Protein AF-A0A0D2BBD1-F1 (afdb_monomer)

Mean predicted aligned error: 11.75 Å

Foldseek 3Di:
DDDDDDDDDDDDPDPDDDDPDPPDDDDPDPDPDPDPPPPPVQVWQFEEEDEDDDPVVLVVVCVVCVVVPPSDDDDDPPQLVNLLPGQEYEYDYEQVCLLVSQLDPNNFVSQFQHEYEYQHAPHAQQSSQCSNPNNCPPPPADPRGHHYWYKHWEPQLVVLAIEMETAADVVGDDPSVVVVVQVVSNSRHYYDYDHSVCRNVVCCCRHCVVVVLVVVLVVQLVVVVVVPDDNVVSSVVSD

Structure (mmCIF, N/CA/C/O backbone):
data_AF-A0A0D2BBD1-F1
#
_entry.id   AF-A0A0D2BBD1-F1
#
loop_
_atom_site.group_PDB
_atom_site.id
_atom_site.type_symbol
_atom_site.label_atom_id
_atom_site.label_alt_id
_atom_site.label_comp_id
_atom_site.label_asym_id
_atom_site.label_entity_id
_atom_site.label_seq_id
_atom_site.pdbx_PDB_ins_code
_atom_site.Cartn_x
_atom_site.Cartn_y
_atom_site.Cartn_z
_atom_site.occupancy
_atom_site.B_iso_or_equiv
_atom_site.auth_seq_id
_atom_site.auth_comp_id
_atom_site.auth_asym_id
_atom_site.auth_atom_id
_atom_site.pdbx_PDB_model_num
ATOM 1 N N . MET A 1 1 ? 60.812 -14.831 -43.464 1.00 34.53 1 MET A N 1
ATOM 2 C CA . MET A 1 1 ? 61.651 -15.496 -42.437 1.00 34.53 1 MET A CA 1
ATOM 3 C C . MET A 1 1 ? 61.423 -14.746 -41.124 1.00 34.53 1 MET A C 1
ATOM 5 O O . MET A 1 1 ? 61.719 -13.564 -41.103 1.00 34.53 1 MET A O 1
ATOM 9 N N . ARG A 1 2 ? 60.524 -15.215 -40.239 1.00 29.55 2 ARG A N 1
ATOM 10 C CA . ARG A 1 2 ? 60.770 -15.972 -38.976 1.00 29.55 2 ARG A CA 1
ATOM 11 C C . ARG A 1 2 ? 61.922 -15.384 -38.127 1.00 29.55 2 ARG A C 1
ATOM 13 O O . ARG A 1 2 ? 63.050 -15.474 -38.587 1.00 29.55 2 ARG A O 1
ATOM 20 N N . GLU A 1 3 ? 61.693 -14.616 -37.050 1.00 32.22 3 GLU A N 1
ATOM 21 C CA . GLU A 1 3 ? 61.212 -14.901 -35.658 1.00 32.22 3 GLU A CA 1
ATOM 22 C C . GLU A 1 3 ? 62.396 -14.945 -34.631 1.00 32.22 3 GLU A C 1
ATOM 24 O O . GLU A 1 3 ? 63.540 -14.997 -35.075 1.00 32.22 3 GLU A O 1
ATOM 29 N N . PRO A 1 4 ? 62.208 -14.900 -33.286 1.00 46.81 4 PRO A N 1
ATOM 30 C CA . PRO A 1 4 ? 62.027 -13.709 -32.425 1.00 46.81 4 PRO A CA 1
ATOM 31 C C . PRO A 1 4 ? 63.029 -13.636 -31.232 1.00 46.81 4 PRO A C 1
ATOM 33 O O . PRO A 1 4 ? 63.770 -14.585 -30.989 1.00 46.81 4 PRO A O 1
ATOM 36 N N . ARG A 1 5 ? 63.017 -12.570 -30.398 1.00 32.66 5 ARG A N 1
ATOM 37 C CA . ARG A 1 5 ? 63.548 -12.629 -29.007 1.00 32.66 5 ARG A CA 1
ATOM 38 C C . ARG A 1 5 ? 62.750 -11.801 -27.983 1.00 32.66 5 ARG A C 1
ATOM 40 O O . ARG A 1 5 ? 62.759 -10.579 -28.005 1.00 32.66 5 ARG A O 1
ATOM 47 N N . HIS A 1 6 ? 62.126 -12.559 -27.080 1.00 33.69 6 HIS A N 1
ATOM 48 C CA . HIS A 1 6 ? 61.888 -12.378 -25.640 1.00 33.69 6 HIS A CA 1
ATOM 49 C C . HIS A 1 6 ? 61.378 -11.056 -25.032 1.00 33.69 6 HIS A C 1
ATOM 51 O O . HIS A 1 6 ? 62.111 -10.093 -24.831 1.00 33.69 6 HIS A O 1
ATOM 57 N N . CYS A 1 7 ? 60.138 -11.143 -24.532 1.00 29.03 7 CYS A N 1
ATOM 58 C CA . CYS A 1 7 ? 59.603 -10.376 -23.408 1.00 29.03 7 CYS A CA 1
ATOM 59 C C . CYS A 1 7 ? 60.313 -10.713 -22.085 1.00 29.03 7 CYS A C 1
ATOM 61 O O . CYS A 1 7 ? 60.488 -11.886 -21.757 1.00 29.03 7 CYS A O 1
ATOM 63 N N . ASN A 1 8 ? 60.580 -9.693 -21.268 1.00 31.27 8 ASN A N 1
ATOM 64 C CA . ASN A 1 8 ? 60.723 -9.826 -19.818 1.00 31.27 8 ASN A CA 1
ATOM 65 C C . ASN A 1 8 ? 59.998 -8.634 -19.152 1.00 31.27 8 ASN A C 1
ATOM 67 O O . ASN A 1 8 ? 60.313 -7.492 -19.493 1.00 31.27 8 ASN A O 1
ATOM 71 N N . PRO A 1 9 ? 58.997 -8.844 -18.275 1.00 37.28 9 PRO A N 1
ATOM 72 C CA . PRO A 1 9 ? 58.213 -7.756 -17.703 1.00 37.28 9 PRO A CA 1
ATOM 73 C C . PRO A 1 9 ? 58.924 -7.139 -16.491 1.00 37.28 9 PRO A C 1
ATOM 75 O O . PRO A 1 9 ? 59.278 -7.825 -15.531 1.00 37.28 9 PRO A O 1
ATOM 78 N N . LEU A 1 10 ? 59.101 -5.817 -16.517 1.00 36.19 10 LEU A N 1
ATOM 79 C CA . LEU A 1 10 ? 59.569 -5.043 -15.372 1.00 36.19 10 LEU A CA 1
ATOM 80 C C . LEU A 1 10 ? 58.536 -5.109 -14.237 1.00 36.19 10 LEU A C 1
ATOM 82 O O . LEU A 1 10 ? 57.395 -4.668 -14.371 1.00 36.19 10 LEU A O 1
ATOM 86 N N . ARG A 1 11 ? 58.972 -5.663 -13.101 1.00 33.91 11 ARG A N 1
ATOM 87 C CA . ARG A 1 11 ? 58.302 -5.590 -11.800 1.00 33.91 11 ARG A CA 1
ATOM 88 C C . ARG A 1 11 ? 58.197 -4.127 -11.369 1.00 33.91 11 ARG A C 1
ATOM 90 O O . ARG A 1 11 ? 59.222 -3.479 -11.190 1.00 33.91 11 ARG A O 1
ATOM 97 N N . ASN A 1 12 ? 56.981 -3.645 -11.128 1.00 32.97 12 ASN A N 1
ATOM 98 C CA . ASN A 1 12 ? 56.748 -2.380 -10.435 1.00 32.97 12 ASN A CA 1
ATOM 99 C C . ASN A 1 12 ? 56.220 -2.683 -9.014 1.00 32.97 12 ASN A C 1
ATOM 101 O O . ASN A 1 12 ? 55.106 -3.200 -8.886 1.00 32.97 12 ASN A O 1
ATOM 105 N N . PRO A 1 13 ? 56.997 -2.451 -7.940 1.00 33.91 13 PRO A N 1
ATOM 106 C CA . PRO A 1 13 ? 56.637 -2.863 -6.588 1.00 33.91 13 PRO A CA 1
ATOM 107 C C . PRO A 1 13 ? 55.900 -1.740 -5.843 1.00 33.91 13 PRO A C 1
ATOM 109 O O . PRO A 1 13 ? 56.438 -1.189 -4.895 1.00 33.91 13 PRO A O 1
ATOM 112 N N . LEU A 1 14 ? 54.677 -1.381 -6.256 1.00 32.47 14 LEU A N 1
ATOM 113 C CA . LEU A 1 14 ? 53.828 -0.427 -5.508 1.00 32.47 14 LEU A CA 1
ATOM 114 C C . LEU A 1 14 ? 52.317 -0.736 -5.548 1.00 32.47 14 LEU A C 1
ATOM 116 O O . LEU A 1 14 ? 51.493 0.130 -5.265 1.00 32.47 14 LEU A O 1
ATOM 120 N N . LEU A 1 15 ? 51.923 -1.981 -5.819 1.00 34.81 15 LEU A N 1
ATOM 121 C CA . LEU A 1 15 ? 50.546 -2.438 -5.598 1.00 34.81 15 LEU A CA 1
ATOM 122 C C . LEU A 1 15 ? 50.483 -3.244 -4.298 1.00 34.81 15 LEU A C 1
ATOM 124 O O . LEU A 1 15 ? 50.396 -4.469 -4.301 1.00 34.81 15 LEU A O 1
ATOM 128 N N . SER A 1 16 ? 50.575 -2.541 -3.167 1.00 35.94 16 SER A N 1
ATOM 129 C CA . SER A 1 16 ? 50.201 -3.121 -1.881 1.00 35.94 16 SER A CA 1
ATOM 130 C C . SER A 1 16 ? 48.675 -3.201 -1.797 1.00 35.94 16 SER A C 1
ATOM 132 O O . SER A 1 16 ? 47.953 -2.245 -2.080 1.00 35.94 16 SER A O 1
ATOM 134 N N . ASN A 1 17 ? 48.201 -4.393 -1.442 1.00 38.28 17 ASN A N 1
ATOM 135 C CA . ASN A 1 17 ? 46.812 -4.755 -1.184 1.00 38.28 17 ASN A CA 1
ATOM 136 C C . ASN A 1 17 ? 46.011 -3.644 -0.478 1.00 38.28 17 ASN A C 1
ATOM 138 O O . ASN A 1 17 ? 46.025 -3.534 0.747 1.00 38.28 17 ASN A O 1
ATOM 142 N N . ARG A 1 18 ? 45.207 -2.894 -1.235 1.00 33.44 18 ARG A N 1
ATOM 143 C CA . ARG A 1 18 ? 43.990 -2.266 -0.715 1.00 33.44 18 ARG A CA 1
ATOM 144 C C . ARG A 1 18 ? 42.808 -2.922 -1.404 1.00 33.44 18 ARG A C 1
ATOM 146 O O . ARG A 1 18 ? 42.452 -2.591 -2.528 1.00 33.44 18 ARG A O 1
ATOM 153 N N . SER A 1 19 ? 42.241 -3.902 -0.708 1.00 33.75 19 SER A N 1
ATOM 154 C CA . SER A 1 19 ? 40.959 -4.514 -1.037 1.00 33.75 19 SER A CA 1
ATOM 155 C C . SER A 1 19 ? 39.908 -3.402 -1.117 1.00 33.75 19 SER A C 1
ATOM 157 O O . SER A 1 19 ? 39.523 -2.827 -0.097 1.00 33.75 19 SER A O 1
ATOM 159 N N . ILE A 1 20 ? 39.500 -3.039 -2.334 1.00 36.41 20 ILE A N 1
ATOM 160 C CA . ILE A 1 20 ? 38.366 -2.146 -2.567 1.00 36.41 20 ILE A CA 1
ATOM 161 C C . ILE A 1 20 ? 37.128 -2.933 -2.132 1.00 36.41 20 ILE A C 1
ATOM 163 O O . ILE A 1 20 ? 36.629 -3.786 -2.863 1.00 36.41 20 ILE A O 1
ATOM 167 N N . LYS A 1 21 ? 36.665 -2.702 -0.899 1.00 31.56 21 LYS A N 1
ATOM 168 C CA . LYS A 1 21 ? 35.361 -3.201 -0.454 1.00 31.56 21 LYS A CA 1
ATOM 169 C C . LYS A 1 21 ? 34.284 -2.552 -1.336 1.00 31.56 21 LYS A C 1
ATOM 171 O O . LYS A 1 21 ? 34.319 -1.330 -1.492 1.00 31.56 21 LYS A O 1
ATOM 176 N N . PRO A 1 22 ? 33.331 -3.315 -1.897 1.00 33.31 22 PRO A N 1
ATOM 177 C CA . PRO A 1 22 ? 32.209 -2.718 -2.609 1.00 33.31 22 PRO A CA 1
ATOM 178 C C . PRO A 1 22 ? 31.413 -1.815 -1.644 1.00 33.31 22 PRO A C 1
ATOM 180 O O . PRO A 1 22 ? 31.250 -2.180 -0.478 1.00 33.31 22 PRO A O 1
ATOM 183 N N . PRO A 1 23 ? 30.900 -0.655 -2.096 1.00 34.97 23 PRO A N 1
ATOM 184 C CA . PRO A 1 23 ? 30.188 0.303 -1.241 1.00 34.97 23 PRO A CA 1
ATOM 185 C C . PRO A 1 23 ? 28.802 -0.185 -0.784 1.00 34.97 23 PRO A C 1
ATOM 187 O O . PRO A 1 23 ? 28.121 0.510 -0.035 1.00 34.97 23 PRO A O 1
ATOM 190 N N . PHE A 1 24 ? 28.387 -1.385 -1.197 1.00 30.27 24 PHE A N 1
ATOM 191 C CA . PHE A 1 24 ? 27.114 -1.990 -0.830 1.00 30.27 24 PHE A CA 1
ATOM 192 C C . PHE A 1 24 ? 27.345 -3.354 -0.169 1.00 30.27 24 PHE A C 1
ATOM 194 O O . PHE A 1 24 ? 28.095 -4.169 -0.717 1.00 30.27 24 PHE A O 1
ATOM 201 N N . PRO A 1 25 ? 26.706 -3.648 0.982 1.00 35.34 25 PRO A N 1
ATOM 202 C CA . PRO A 1 25 ? 26.662 -5.011 1.488 1.00 35.34 25 PRO A CA 1
ATOM 203 C C . PRO A 1 25 ? 26.013 -5.904 0.426 1.00 35.34 25 PRO A C 1
ATOM 205 O O . PRO A 1 25 ? 25.004 -5.540 -0.180 1.00 35.34 25 PRO A O 1
ATOM 208 N N . SER A 1 26 ? 26.617 -7.064 0.176 1.00 31.92 26 SER A N 1
ATOM 209 C CA . SER A 1 26 ? 26.125 -8.043 -0.788 1.00 31.92 26 SER A CA 1
ATOM 210 C C . SER A 1 26 ? 24.652 -8.366 -0.521 1.00 31.92 26 SER A C 1
ATOM 212 O O . SER A 1 26 ? 24.280 -8.797 0.571 1.00 31.92 26 SER A O 1
ATOM 214 N N . ILE A 1 27 ? 23.805 -8.157 -1.534 1.00 36.03 27 ILE A N 1
ATOM 215 C CA . ILE A 1 27 ? 22.407 -8.595 -1.521 1.00 36.03 27 ILE A CA 1
ATOM 216 C C . ILE A 1 27 ? 22.440 -10.117 -1.335 1.00 36.03 27 ILE A C 1
ATOM 218 O O . ILE A 1 27 ? 23.011 -10.809 -2.184 1.00 36.03 27 ILE A O 1
ATOM 222 N N . PRO A 1 28 ? 21.880 -10.674 -0.245 1.00 30.62 28 PRO A N 1
ATOM 223 C CA . PRO A 1 28 ? 21.825 -12.116 -0.098 1.00 30.62 28 PRO A CA 1
ATOM 224 C C . PRO A 1 28 ? 20.990 -12.662 -1.253 1.00 30.62 28 PRO A C 1
ATOM 226 O O . PRO A 1 28 ? 19.797 -12.365 -1.338 1.00 30.62 28 PRO A O 1
ATOM 229 N N . ARG A 1 29 ? 21.612 -13.434 -2.156 1.00 30.84 29 ARG A N 1
ATOM 230 C CA . ARG A 1 29 ? 20.871 -14.247 -3.126 1.00 30.84 29 ARG A CA 1
ATOM 231 C C . ARG A 1 29 ? 19.848 -15.058 -2.337 1.00 30.84 29 ARG A C 1
ATOM 233 O O . ARG A 1 29 ? 20.208 -15.631 -1.305 1.00 30.84 29 ARG A O 1
ATOM 240 N N . LEU A 1 30 ? 18.605 -15.095 -2.817 1.00 34.38 30 LEU A N 1
ATOM 241 C CA . LEU A 1 30 ? 17.552 -15.984 -2.329 1.00 34.38 30 LEU A CA 1
ATOM 242 C C . LEU A 1 30 ? 18.030 -17.433 -2.484 1.00 34.38 30 LEU A C 1
ATOM 244 O O . LEU A 1 30 ? 17.762 -18.112 -3.468 1.00 34.38 30 LEU A O 1
ATOM 248 N N . ARG A 1 31 ? 18.808 -17.906 -1.513 1.00 27.00 31 ARG A N 1
ATOM 249 C CA . ARG A 1 31 ? 19.046 -19.324 -1.319 1.00 27.00 31 ARG A CA 1
ATOM 250 C C . ARG A 1 31 ? 17.759 -19.822 -0.692 1.00 27.00 31 ARG A C 1
ATOM 252 O O . ARG A 1 31 ? 17.440 -19.383 0.413 1.00 27.00 31 ARG A O 1
ATOM 259 N N . ASN A 1 32 ? 17.031 -20.677 -1.411 1.00 31.30 32 ASN A N 1
ATOM 260 C CA . ASN A 1 32 ? 15.973 -21.513 -0.852 1.00 31.30 32 ASN A CA 1
ATOM 261 C C . ASN A 1 32 ? 16.535 -22.180 0.407 1.00 31.30 32 ASN A C 1
ATOM 263 O O . ASN A 1 32 ? 17.244 -23.179 0.342 1.00 31.30 32 ASN A O 1
ATOM 267 N N . ARG A 1 33 ? 16.312 -21.551 1.558 1.00 32.03 33 ARG A N 1
ATOM 268 C CA . ARG A 1 33 ? 16.365 -22.219 2.839 1.00 32.03 33 ARG A CA 1
ATOM 269 C C . ARG A 1 33 ? 14.945 -22.674 3.048 1.00 32.03 33 ARG A C 1
ATOM 271 O O . ARG A 1 33 ? 14.057 -21.831 3.188 1.00 32.03 33 ARG A O 1
ATOM 278 N N . ASP A 1 34 ? 14.778 -23.988 3.055 1.00 32.97 34 ASP A N 1
ATOM 279 C CA . ASP A 1 34 ? 13.656 -24.679 3.666 1.00 32.97 34 ASP A CA 1
ATOM 280 C C . ASP A 1 34 ? 13.513 -24.160 5.099 1.00 32.97 34 ASP A C 1
ATOM 282 O O . ASP A 1 34 ? 14.083 -24.670 6.060 1.00 32.97 34 ASP A O 1
ATOM 286 N N . THR A 1 35 ? 12.825 -23.034 5.240 1.00 34.41 35 THR A N 1
ATOM 287 C CA . THR A 1 35 ? 12.393 -22.542 6.529 1.00 34.41 35 THR A CA 1
ATOM 288 C C . THR A 1 35 ? 11.076 -23.242 6.751 1.00 34.41 35 THR A C 1
ATOM 290 O O . THR A 1 35 ? 10.084 -22.959 6.084 1.00 34.41 35 THR A O 1
ATOM 293 N N . HIS A 1 36 ? 11.088 -24.213 7.663 1.00 30.83 36 HIS A N 1
ATOM 294 C CA . HIS A 1 36 ? 9.883 -24.670 8.330 1.00 30.83 36 HIS A CA 1
ATOM 295 C C . HIS A 1 36 ? 9.089 -23.425 8.730 1.00 30.83 36 HIS A C 1
ATOM 297 O O . HIS A 1 36 ? 9.431 -22.735 9.693 1.00 30.83 36 HIS A O 1
ATOM 303 N N . HIS A 1 37 ? 8.068 -23.094 7.940 1.00 36.94 37 HIS A N 1
ATOM 304 C CA . HIS A 1 37 ? 7.102 -22.073 8.277 1.00 36.94 37 HIS A CA 1
ATOM 305 C C . HIS A 1 37 ? 6.424 -22.564 9.553 1.00 36.94 37 HIS A C 1
ATOM 307 O O . HIS A 1 37 ? 5.498 -23.371 9.497 1.00 36.94 37 HIS A O 1
ATOM 313 N N . ARG A 1 38 ? 6.902 -22.112 10.721 1.00 32.84 38 ARG A N 1
ATOM 314 C CA . ARG A 1 38 ? 6.071 -22.120 11.922 1.00 32.84 38 ARG A CA 1
ATOM 315 C C . ARG A 1 38 ? 4.779 -21.443 11.493 1.00 32.84 38 ARG A C 1
ATOM 317 O O . ARG A 1 38 ? 4.806 -20.276 11.104 1.00 32.84 38 ARG A O 1
ATOM 324 N N . CYS A 1 39 ? 3.682 -22.196 11.494 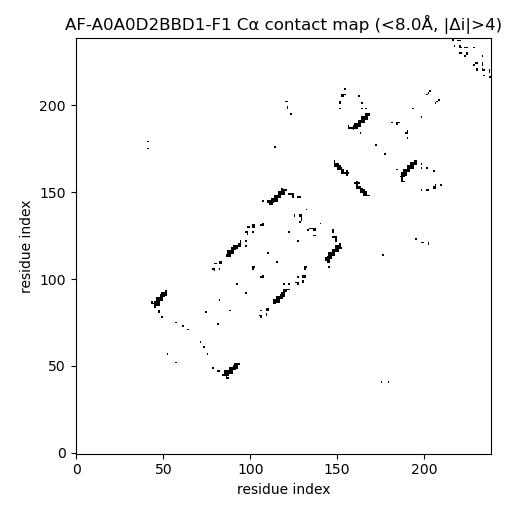1.00 35.22 39 CYS A N 1
ATOM 325 C CA . CYS A 1 39 ? 2.347 -21.631 11.418 1.00 35.22 39 CYS A CA 1
ATOM 326 C C . CYS A 1 39 ? 2.187 -20.748 12.653 1.00 35.22 39 CYS A C 1
ATOM 328 O O . CYS A 1 39 ? 1.774 -21.206 13.714 1.00 35.22 39 CYS A O 1
ATOM 330 N N . LEU A 1 40 ? 2.611 -19.491 12.538 1.00 43.66 40 LEU A N 1
ATOM 331 C CA . LEU A 1 40 ? 2.219 -18.441 13.453 1.00 43.66 40 LEU A CA 1
ATOM 332 C C . LEU A 1 40 ? 0.710 -18.313 13.267 1.00 43.66 40 LEU A C 1
ATOM 334 O O . LEU A 1 40 ? 0.235 -17.851 12.231 1.00 43.66 40 LEU A O 1
ATOM 338 N N . SER A 1 41 ? -0.036 -18.845 14.231 1.00 45.62 41 SER A N 1
ATOM 339 C CA . SER A 1 41 ? -1.479 -18.667 14.319 1.00 45.62 41 SER A CA 1
ATOM 340 C C . SER A 1 41 ? -1.731 -17.205 14.669 1.00 45.62 41 SER A C 1
ATOM 342 O O . SER A 1 41 ? -1.788 -16.846 15.842 1.00 45.62 41 SER A O 1
ATOM 344 N N . TYR A 1 42 ? -1.803 -16.344 13.656 1.00 53.78 42 TYR A N 1
ATOM 345 C CA . TYR A 1 42 ? -2.204 -14.958 13.851 1.00 53.78 42 TYR A CA 1
ATOM 346 C C . TYR A 1 42 ? -3.700 -14.915 14.202 1.00 53.78 42 TYR A C 1
ATOM 348 O O . TYR A 1 42 ? -4.486 -15.617 13.566 1.00 53.78 42 TYR A O 1
ATOM 356 N N . PRO A 1 43 ? -4.112 -14.112 15.198 1.00 53.25 43 PRO A N 1
ATOM 357 C CA . PRO A 1 43 ? -5.504 -14.068 15.650 1.00 53.25 43 PRO A CA 1
ATOM 358 C C . PRO A 1 43 ? -6.459 -13.465 14.608 1.00 53.25 43 PRO A C 1
ATOM 360 O O . PRO A 1 43 ? -7.663 -13.698 14.672 1.00 53.25 43 PRO A O 1
ATOM 363 N N . HIS A 1 44 ? -5.942 -12.709 13.633 1.00 60.31 44 HIS A N 1
ATOM 364 C CA . HIS A 1 44 ? -6.749 -12.143 12.556 1.00 60.31 44 HIS A CA 1
ATOM 365 C C . HIS A 1 44 ? -7.033 -13.192 11.490 1.00 60.31 44 HIS A C 1
ATOM 367 O O . HIS A 1 44 ? -6.123 -13.759 10.886 1.00 60.31 44 HIS A O 1
ATOM 373 N N . THR A 1 45 ? -8.316 -13.422 11.239 1.00 63.00 45 THR A N 1
ATOM 374 C CA . THR A 1 45 ? -8.771 -14.454 10.301 1.00 63.00 45 THR A CA 1
ATOM 375 C C . THR A 1 45 ? -9.352 -13.849 9.030 1.00 63.00 45 THR A C 1
ATOM 377 O O . THR A 1 45 ? -9.461 -14.545 8.018 1.00 63.00 45 THR A O 1
ATOM 380 N N . LYS A 1 46 ? -9.694 -12.550 9.046 1.00 74.00 46 LYS A N 1
ATOM 381 C CA . LYS A 1 46 ? -10.348 -11.871 7.925 1.00 74.00 46 LYS A CA 1
ATOM 382 C C . LYS A 1 46 ? -9.614 -10.598 7.518 1.00 74.00 46 LYS A C 1
ATOM 384 O O . LYS A 1 46 ? -9.539 -9.623 8.266 1.00 74.00 46 LYS A O 1
ATOM 389 N N . TYR A 1 47 ? -9.140 -10.602 6.275 1.00 77.31 47 TYR A N 1
ATOM 390 C CA . TYR A 1 47 ? -8.483 -9.471 5.626 1.00 77.31 47 TYR A CA 1
ATOM 391 C C . TYR A 1 47 ? -9.391 -8.897 4.540 1.00 77.31 47 TYR A C 1
ATOM 393 O O . TYR A 1 47 ? -9.925 -9.644 3.717 1.00 77.31 47 TYR A O 1
ATOM 401 N N . LEU A 1 48 ? -9.529 -7.573 4.499 1.00 80.31 48 LEU A N 1
ATOM 402 C CA . LEU A 1 48 ? -10.250 -6.873 3.439 1.00 80.31 48 LEU A CA 1
ATOM 403 C C . LEU A 1 48 ? -9.295 -6.020 2.617 1.00 80.31 48 LEU A C 1
ATOM 405 O O . LEU A 1 48 ? -8.562 -5.201 3.160 1.00 80.31 48 LEU A O 1
ATOM 409 N N . TYR A 1 49 ? -9.371 -6.146 1.294 1.00 75.81 49 TYR A N 1
ATOM 410 C CA . TYR A 1 49 ? -8.730 -5.213 0.375 1.00 75.81 49 TYR A CA 1
ATOM 411 C C . TYR A 1 49 ? -9.782 -4.297 -0.248 1.00 75.81 49 TYR A C 1
ATOM 413 O O . TYR A 1 49 ? -10.658 -4.745 -0.990 1.00 75.81 49 TYR A O 1
ATOM 421 N N . ARG A 1 50 ? -9.708 -3.001 0.063 1.00 76.31 50 ARG A N 1
ATOM 422 C CA . ARG A 1 50 ? -10.632 -1.992 -0.450 1.00 76.31 50 ARG A CA 1
ATOM 423 C C . ARG A 1 50 ? -10.053 -1.319 -1.683 1.00 76.31 50 ARG A C 1
ATOM 425 O O . ARG A 1 50 ? -9.032 -0.638 -1.608 1.00 76.31 50 ARG A O 1
ATOM 432 N N . LEU A 1 51 ? -10.796 -1.408 -2.780 1.00 74.69 51 LEU A N 1
ATOM 433 C CA . LEU A 1 51 ? -10.509 -0.738 -4.042 1.00 74.69 51 LEU A CA 1
ATOM 434 C C . LEU A 1 51 ? -11.704 0.125 -4.462 1.00 74.69 51 LEU A C 1
ATOM 436 O O . LEU A 1 51 ? -12.851 -0.228 -4.198 1.00 74.69 51 LEU A O 1
ATOM 440 N N . ARG A 1 52 ? -11.454 1.211 -5.203 1.00 69.50 52 ARG A N 1
ATOM 441 C CA . ARG A 1 52 ? -12.494 1.900 -5.994 1.00 69.50 52 ARG A CA 1
ATOM 442 C C . ARG A 1 52 ? -12.198 1.722 -7.493 1.00 69.50 52 ARG A C 1
ATOM 444 O O . ARG A 1 52 ? -11.615 2.618 -8.103 1.00 69.50 52 ARG A O 1
ATOM 451 N N . PRO A 1 53 ? -12.524 0.557 -8.077 1.00 64.62 53 PRO A N 1
ATOM 452 C CA . PRO A 1 53 ? -12.255 0.273 -9.481 1.00 64.62 53 PRO A CA 1
ATOM 453 C C . PRO A 1 53 ? -13.308 0.941 -10.396 1.00 64.62 53 PRO A C 1
ATOM 455 O O . PRO A 1 53 ? -14.470 1.043 -9.999 1.00 64.62 53 PRO A O 1
ATOM 458 N N . PRO A 1 54 ? -12.959 1.364 -11.630 1.00 66.81 54 PRO A N 1
ATOM 459 C CA . PRO A 1 54 ? -13.948 1.637 -12.678 1.00 66.81 54 PRO A CA 1
ATOM 460 C C . PRO A 1 54 ? -14.895 0.435 -12.879 1.00 66.81 54 PRO A C 1
ATOM 462 O O . PRO A 1 54 ? -14.487 -0.692 -12.579 1.00 66.81 54 PRO A O 1
ATOM 465 N N . PRO A 1 55 ? -16.115 0.609 -13.424 1.00 65.12 55 PRO A N 1
ATOM 466 C CA . PRO A 1 55 ? -17.115 -0.464 -13.533 1.00 65.12 55 PRO A CA 1
ATOM 467 C C . PRO A 1 55 ? -16.587 -1.763 -14.167 1.00 65.12 55 PRO A C 1
ATOM 469 O O . PRO A 1 55 ? -16.860 -2.860 -13.680 1.00 65.12 55 PRO A O 1
ATOM 472 N N . GLU A 1 56 ? -15.745 -1.656 -15.195 1.00 71.25 56 GLU A N 1
ATOM 473 C CA . GLU A 1 56 ? -15.125 -2.810 -15.863 1.00 71.25 56 GLU A CA 1
ATOM 474 C C . GLU A 1 56 ? -14.078 -3.534 -15.011 1.00 71.25 56 GLU A C 1
ATOM 476 O O . GLU A 1 56 ? -13.855 -4.739 -15.128 1.00 71.25 56 GLU A O 1
ATOM 481 N N . SER A 1 57 ? -13.431 -2.800 -14.113 1.00 73.50 57 SER A N 1
ATOM 482 C CA . SER A 1 57 ? -12.321 -3.302 -13.310 1.00 73.50 57 SER A CA 1
ATOM 483 C C . SER A 1 57 ? -12.812 -4.230 -12.187 1.00 73.50 57 SER A C 1
ATOM 485 O O . SER A 1 57 ? -12.094 -5.148 -11.796 1.00 73.50 57 SER A O 1
ATOM 487 N N . ALA A 1 58 ? -14.069 -4.088 -11.745 1.00 79.06 58 ALA A N 1
ATOM 488 C CA . ALA A 1 58 ? -14.701 -5.023 -10.812 1.00 79.06 58 ALA A CA 1
ATOM 489 C C . ALA A 1 58 ? -14.861 -6.434 -11.408 1.00 79.06 58 ALA A C 1
ATOM 491 O O . ALA A 1 58 ? -14.670 -7.424 -10.700 1.00 79.06 58 ALA A O 1
ATOM 492 N N . LYS A 1 59 ? -15.160 -6.543 -12.713 1.00 83.31 59 LYS A N 1
ATOM 493 C CA . LYS A 1 59 ? -15.243 -7.839 -13.410 1.00 83.31 59 LYS A CA 1
ATOM 494 C C . LYS A 1 59 ? -13.879 -8.528 -13.452 1.00 83.31 59 LYS A C 1
ATOM 496 O O . LYS A 1 59 ? -13.789 -9.702 -13.109 1.00 83.31 59 LYS A O 1
ATOM 501 N N . ARG A 1 60 ? -12.815 -7.781 -13.780 1.00 85.56 60 ARG A N 1
ATOM 502 C CA . ARG A 1 60 ? -11.440 -8.311 -13.808 1.00 85.56 60 ARG A CA 1
ATOM 503 C C . ARG A 1 60 ? -10.992 -8.841 -12.450 1.00 85.56 60 ARG A C 1
ATOM 505 O O . ARG A 1 60 ? -10.410 -9.914 -12.393 1.00 85.56 60 ARG A O 1
ATOM 512 N N . ILE A 1 61 ? -11.301 -8.130 -11.363 1.00 85.81 61 ILE A N 1
ATOM 513 C CA . ILE A 1 61 ? -10.971 -8.593 -10.007 1.00 85.81 61 ILE A CA 1
ATOM 514 C C . ILE A 1 61 ? -11.724 -9.883 -9.684 1.00 85.81 61 ILE A C 1
ATOM 516 O O . ILE A 1 61 ? -11.107 -10.835 -9.224 1.00 85.81 61 ILE A O 1
ATOM 520 N N . LYS A 1 62 ? -13.037 -9.935 -9.955 1.00 86.00 62 LYS A N 1
ATOM 521 C CA . LYS A 1 62 ? -13.849 -11.140 -9.717 1.00 86.00 62 LYS A CA 1
ATOM 522 C C . LYS A 1 62 ? -13.301 -12.354 -10.469 1.00 86.00 62 LYS A C 1
ATOM 524 O O . LYS A 1 62 ? -13.263 -13.428 -9.884 1.00 86.00 62 LYS A O 1
ATOM 529 N N . LEU A 1 63 ? -12.861 -12.160 -11.713 1.00 87.69 63 LEU A N 1
ATOM 530 C CA . LEU A 1 63 ? -12.237 -13.200 -12.528 1.00 87.69 63 LEU A CA 1
ATOM 531 C C . LEU A 1 63 ? -10.876 -13.624 -11.957 1.00 87.69 63 LEU A C 1
ATOM 533 O O . LEU A 1 63 ? -10.644 -14.804 -11.738 1.00 87.69 63 LEU A O 1
ATOM 537 N N . ALA A 1 64 ? -10.003 -12.664 -11.640 1.00 87.06 64 ALA A N 1
ATOM 538 C CA . ALA A 1 64 ? -8.652 -12.932 -11.145 1.00 87.06 64 ALA A CA 1
ATOM 539 C C . ALA A 1 64 ? -8.621 -13.692 -9.808 1.00 87.06 64 ALA A C 1
ATOM 541 O O . ALA A 1 64 ? -7.640 -14.366 -9.508 1.00 87.06 64 ALA A O 1
ATOM 542 N N . VAL A 1 65 ? -9.676 -13.572 -8.995 1.00 88.44 65 VAL A N 1
ATOM 543 C CA . VAL A 1 65 ? -9.761 -14.228 -7.680 1.00 88.44 65 VAL A CA 1
ATOM 544 C C . VAL A 1 65 ? -10.729 -15.413 -7.643 1.00 88.44 65 VAL A C 1
ATOM 546 O O . VAL A 1 65 ? -10.993 -15.942 -6.563 1.00 88.44 65 VAL A O 1
ATOM 549 N N . GLN A 1 66 ? -11.279 -15.825 -8.790 1.00 89.19 66 GLN A N 1
ATOM 550 C CA . GLN A 1 66 ? -12.333 -16.843 -8.842 1.00 89.19 66 GLN A CA 1
ATOM 551 C C . GLN A 1 66 ? -11.884 -18.181 -8.230 1.00 89.19 66 GLN A C 1
ATOM 553 O O . GLN A 1 66 ? -12.624 -18.761 -7.436 1.00 89.19 66 GLN A O 1
ATOM 558 N N . ASP A 1 67 ? -10.642 -18.593 -8.501 1.00 89.94 67 ASP A N 1
ATOM 559 C CA . ASP A 1 67 ? -10.075 -19.877 -8.065 1.00 89.94 67 ASP A CA 1
ATOM 560 C C . ASP A 1 67 ? -9.753 -19.901 -6.562 1.00 89.94 67 ASP A C 1
ATOM 562 O O . ASP A 1 67 ? -9.497 -20.950 -5.977 1.00 89.94 67 ASP A O 1
ATOM 566 N N . TYR A 1 68 ? -9.796 -18.737 -5.907 1.00 86.00 68 TYR A N 1
ATOM 567 C CA . TYR A 1 68 ? -9.544 -18.592 -4.475 1.00 86.00 68 TYR A CA 1
ATOM 568 C C . TYR A 1 68 ? -10.835 -18.593 -3.646 1.00 86.00 68 TYR A C 1
ATOM 570 O O . TYR A 1 68 ? -10.793 -18.375 -2.433 1.00 86.00 68 TYR A O 1
ATOM 578 N N . ARG A 1 69 ? -12.001 -18.826 -4.257 1.00 81.50 69 ARG A N 1
ATOM 579 C CA . ARG A 1 69 ? -13.267 -18.968 -3.524 1.00 81.50 69 ARG A CA 1
ATOM 580 C C . ARG A 1 69 ? -13.344 -20.323 -2.801 1.00 81.50 69 ARG A C 1
ATOM 582 O O . ARG A 1 69 ? -12.857 -21.316 -3.329 1.00 81.50 69 ARG A O 1
ATOM 589 N N . PRO A 1 70 ? -13.942 -20.388 -1.593 1.00 81.56 70 PRO A N 1
ATOM 590 C CA . PRO A 1 70 ? -14.628 -19.309 -0.869 1.00 81.56 70 PRO A CA 1
ATOM 591 C C . PRO A 1 70 ? -13.703 -18.427 -0.008 1.00 81.56 70 PRO A C 1
ATOM 593 O O . PRO A 1 70 ? -14.185 -17.509 0.649 1.00 81.56 70 PRO A O 1
ATOM 596 N N . LYS A 1 71 ? -12.384 -18.673 -0.001 1.00 85.31 71 LYS A N 1
ATOM 597 C CA . LYS A 1 71 ? -11.422 -17.952 0.856 1.00 85.31 71 LYS A CA 1
ATOM 598 C C . LYS A 1 71 ? -11.345 -16.454 0.540 1.00 85.31 71 LYS A C 1
ATOM 600 O O . LYS A 1 71 ? -11.052 -15.664 1.430 1.00 85.31 71 LYS A O 1
ATOM 605 N N . VAL A 1 72 ? -11.626 -16.059 -0.705 1.00 86.31 72 VAL A N 1
ATOM 606 C CA . VAL A 1 72 ? -11.696 -14.656 -1.139 1.00 86.31 72 VAL A CA 1
ATOM 607 C C . VAL A 1 72 ? -13.126 -14.282 -1.521 1.00 86.31 72 VAL A C 1
ATOM 609 O O . VAL A 1 72 ? -13.715 -14.862 -2.434 1.00 86.31 72 VAL A O 1
ATOM 612 N N . THR A 1 73 ? -13.669 -13.260 -0.856 1.00 87.44 73 THR A N 1
ATOM 613 C CA . THR A 1 73 ? -14.984 -12.678 -1.161 1.00 87.44 73 THR A CA 1
ATOM 614 C C . THR A 1 73 ? -14.816 -11.283 -1.755 1.00 87.44 73 THR A C 1
ATOM 616 O O . THR A 1 73 ? -14.045 -10.474 -1.247 1.00 87.44 73 THR A O 1
ATOM 619 N N . VAL A 1 74 ? -15.553 -10.989 -2.829 1.00 86.81 74 VAL A N 1
ATOM 620 C CA . VAL A 1 74 ? -15.540 -9.673 -3.484 1.00 86.81 74 VAL A CA 1
ATOM 621 C C . VAL A 1 74 ? -16.871 -8.981 -3.233 1.00 86.81 74 VAL A C 1
ATOM 623 O O . VAL A 1 74 ? -17.897 -9.411 -3.758 1.00 86.81 74 VAL A O 1
ATOM 626 N N . LEU A 1 75 ? -16.831 -7.893 -2.469 1.00 87.44 75 LEU A N 1
ATOM 627 C CA . LEU A 1 75 ? -17.965 -7.004 -2.232 1.00 87.44 75 LEU A CA 1
ATOM 628 C C . LEU A 1 75 ? -17.857 -5.776 -3.140 1.00 87.44 75 LEU A C 1
ATOM 630 O O . LEU A 1 75 ? -16.758 -5.293 -3.416 1.00 87.44 75 LEU A O 1
ATOM 634 N N . GLN A 1 76 ? -18.989 -5.259 -3.613 1.00 87.12 76 GLN A N 1
ATOM 635 C CA . GLN A 1 76 ? -19.032 -4.089 -4.489 1.00 87.12 76 GLN A CA 1
ATOM 636 C C . GLN A 1 76 ? -20.038 -3.087 -3.939 1.00 87.12 76 GLN A C 1
ATOM 638 O O . GLN A 1 76 ? -21.183 -3.441 -3.702 1.00 87.12 76 GLN A O 1
ATOM 643 N N . ASN A 1 77 ? -19.608 -1.838 -3.737 1.00 86.56 77 ASN A N 1
ATOM 644 C CA . ASN A 1 77 ? -20.406 -0.773 -3.114 1.00 86.56 77 ASN A CA 1
ATOM 645 C C . ASN A 1 77 ? -20.872 -1.058 -1.668 1.00 86.56 77 ASN A C 1
ATOM 647 O O . ASN A 1 77 ? -21.587 -0.249 -1.093 1.00 86.56 77 ASN A O 1
ATOM 651 N N . GLU A 1 78 ? -20.398 -2.136 -1.041 1.00 89.94 78 GLU A N 1
ATOM 652 C CA . GLU A 1 78 ? -20.724 -2.537 0.336 1.00 89.94 78 GLU A CA 1
ATOM 653 C C . GLU A 1 78 ? -19.525 -2.322 1.282 1.00 89.94 78 GLU A C 1
ATOM 655 O O . GLU A 1 78 ? -19.153 -3.185 2.074 1.00 89.94 78 GLU A O 1
ATOM 660 N N . ASN A 1 79 ? -18.882 -1.158 1.173 1.00 90.62 79 ASN A N 1
ATOM 661 C CA . ASN A 1 79 ? -17.659 -0.815 1.906 1.00 90.62 79 ASN A CA 1
ATOM 662 C C . ASN A 1 79 ? -17.792 -0.979 3.430 1.00 90.62 79 ASN A C 1
ATOM 664 O O . ASN A 1 79 ? -16.913 -1.569 4.051 1.00 90.62 79 ASN A O 1
ATOM 668 N N . VAL A 1 80 ? -18.895 -0.494 4.008 1.00 92.69 80 VAL A N 1
ATOM 669 C CA . VAL A 1 80 ? -19.174 -0.565 5.455 1.00 92.69 80 VAL A CA 1
ATOM 670 C C . VAL A 1 80 ? -19.291 -2.017 5.917 1.00 92.69 80 VAL A C 1
ATOM 672 O O . VAL A 1 80 ? -18.676 -2.407 6.901 1.00 92.69 80 VAL A O 1
ATOM 675 N N . LYS A 1 81 ? -20.021 -2.849 5.166 1.00 92.62 81 LYS A N 1
ATOM 676 C CA . LYS A 1 81 ? -20.179 -4.280 5.458 1.00 92.62 81 LYS A CA 1
ATOM 677 C C . LYS A 1 81 ? -18.849 -5.026 5.381 1.00 92.62 81 LYS A C 1
ATOM 679 O O . LYS A 1 81 ? -18.571 -5.868 6.230 1.00 92.62 81 LYS A O 1
ATOM 684 N N . GLY A 1 82 ? -18.034 -4.714 4.372 1.00 91.25 82 GLY A N 1
ATOM 685 C CA . GLY A 1 82 ? -16.691 -5.271 4.239 1.00 91.25 82 GLY A CA 1
ATOM 686 C C . GLY A 1 82 ? -15.812 -4.913 5.430 1.00 91.25 82 GLY A C 1
ATOM 687 O O . GLY A 1 82 ? -15.206 -5.805 6.018 1.00 91.25 82 GLY A O 1
ATOM 688 N N . ASP A 1 83 ? -15.774 -3.631 5.803 1.00 93.31 83 ASP A N 1
ATOM 689 C CA . ASP A 1 83 ? -14.977 -3.159 6.939 1.00 93.31 83 ASP A CA 1
ATOM 690 C C . ASP A 1 83 ? -15.444 -3.811 8.233 1.00 93.31 83 ASP A C 1
ATOM 692 O O . ASP A 1 83 ? -14.620 -4.345 8.968 1.00 93.31 83 ASP A O 1
ATOM 696 N N . AL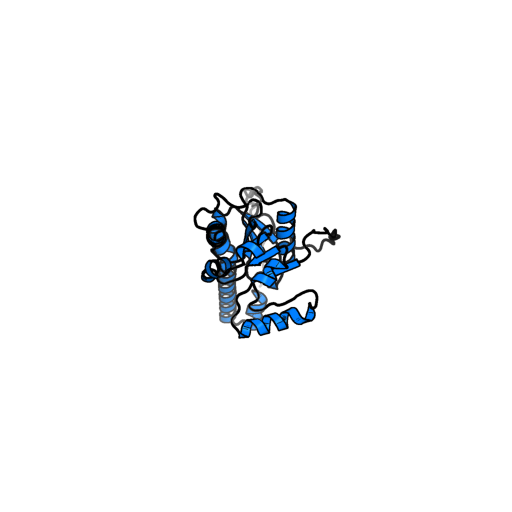A A 1 84 ? -16.757 -3.839 8.481 1.00 92.81 84 ALA A N 1
ATOM 697 C CA . ALA A 1 84 ? -17.356 -4.426 9.673 1.00 92.81 84 ALA A CA 1
ATOM 698 C C . ALA A 1 84 ? -16.961 -5.902 9.854 1.00 92.81 84 ALA A C 1
ATOM 700 O O . ALA A 1 84 ? -16.679 -6.320 10.975 1.00 92.81 84 ALA A O 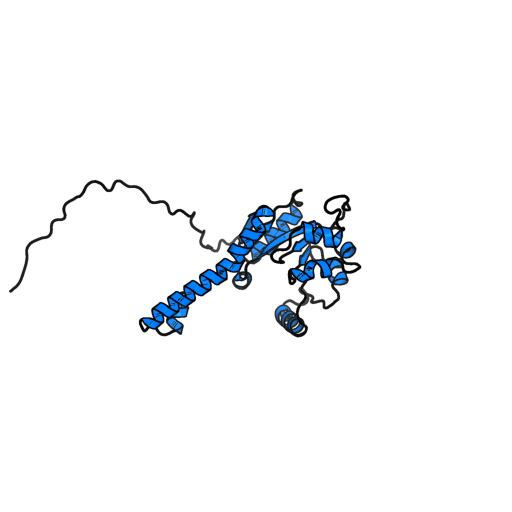1
ATOM 701 N N . ALA A 1 85 ? -16.870 -6.661 8.760 1.00 91.25 85 ALA A N 1
ATOM 702 C CA . ALA A 1 85 ? -16.530 -8.081 8.774 1.00 91.25 85 ALA A CA 1
ATOM 703 C C . ALA A 1 85 ? -15.021 -8.390 8.848 1.00 91.25 85 ALA A C 1
ATOM 705 O O . ALA A 1 85 ? -14.670 -9.563 8.984 1.00 91.25 85 ALA A O 1
ATOM 706 N N . ALA A 1 86 ? -14.145 -7.392 8.710 1.00 91.25 86 ALA A N 1
ATOM 707 C CA . ALA A 1 86 ? -12.696 -7.574 8.647 1.00 91.25 86 ALA A CA 1
ATOM 708 C C . ALA A 1 86 ? -11.997 -7.183 9.952 1.00 91.25 86 ALA A C 1
ATOM 710 O O . ALA A 1 86 ? -12.421 -6.249 10.627 1.00 91.25 86 ALA A O 1
ATOM 711 N N . ASP A 1 87 ? -10.884 -7.853 10.252 1.00 90.81 87 ASP A N 1
ATOM 712 C CA . ASP A 1 87 ? -10.003 -7.503 11.373 1.00 90.81 87 ASP A CA 1
ATOM 713 C C . ASP A 1 87 ? -8.914 -6.511 10.922 1.00 90.81 87 ASP A C 1
ATOM 715 O O . ASP A 1 87 ? -8.545 -5.574 11.631 1.00 90.81 87 ASP A O 1
ATOM 719 N N . VAL A 1 88 ? -8.419 -6.716 9.695 1.00 93.69 88 VAL A N 1
ATOM 720 C CA . VAL A 1 88 ? -7.401 -5.890 9.041 1.00 93.69 88 VAL A CA 1
ATOM 721 C C . VAL A 1 88 ? -7.929 -5.419 7.692 1.00 93.69 88 VAL A C 1
ATOM 723 O O . VAL A 1 88 ? -8.322 -6.221 6.838 1.00 93.69 88 VAL A O 1
ATOM 726 N N . VAL A 1 89 ? -7.896 -4.109 7.476 1.00 95.12 89 VAL A N 1
ATOM 727 C CA . VAL A 1 89 ? -8.339 -3.463 6.241 1.00 95.12 89 VAL A CA 1
ATOM 728 C C . VAL A 1 89 ? -7.133 -2.879 5.524 1.00 95.12 89 VAL A C 1
ATOM 730 O O . VAL A 1 89 ? -6.383 -2.092 6.086 1.00 95.12 89 VAL A O 1
ATOM 733 N N . ILE A 1 90 ? -6.951 -3.228 4.258 1.00 95.19 90 ILE A N 1
ATOM 734 C CA . ILE A 1 90 ? -5.945 -2.635 3.385 1.00 95.19 90 ILE A CA 1
ATOM 735 C C . ILE A 1 90 ? -6.653 -1.686 2.410 1.00 95.19 90 ILE A C 1
ATOM 737 O O . ILE A 1 90 ? -7.472 -2.106 1.589 1.00 95.19 90 ILE A O 1
ATOM 741 N N . LEU A 1 91 ? -6.326 -0.398 2.481 1.00 95.00 91 LEU A N 1
ATOM 742 C CA . LEU A 1 91 ? -6.870 0.658 1.634 1.00 95.00 91 LEU A CA 1
ATOM 743 C C . LEU A 1 91 ? -5.987 0.870 0.399 1.00 95.00 91 LEU A C 1
ATOM 745 O O . LEU A 1 91 ? -4.877 1.390 0.504 1.00 95.00 91 LEU A O 1
ATOM 749 N N . GLY A 1 92 ? -6.503 0.504 -0.776 1.00 91.81 92 GLY A N 1
ATOM 750 C CA . GLY A 1 92 ? -5.855 0.690 -2.076 1.00 91.81 92 GLY A CA 1
ATOM 751 C C . GLY A 1 92 ? -6.744 1.474 -3.035 1.00 91.81 92 GLY A C 1
ATOM 752 O O . GLY A 1 92 ? -7.392 0.919 -3.915 1.00 91.81 92 GLY A O 1
ATOM 753 N N . CYS A 1 93 ? -6.811 2.789 -2.889 1.00 90.12 93 CYS A N 1
ATOM 754 C CA . CYS A 1 93 ? -7.589 3.625 -3.799 1.00 90.12 93 CYS A CA 1
ATOM 755 C C . CYS A 1 93 ? -6.741 4.790 -4.315 1.00 90.12 93 CYS A C 1
ATOM 757 O O . CYS A 1 93 ? -5.595 4.963 -3.902 1.00 90.12 93 CYS A O 1
ATOM 759 N N . LYS A 1 94 ? -7.254 5.560 -5.279 1.00 89.44 94 LYS A N 1
ATOM 760 C CA . LYS A 1 94 ? -6.505 6.720 -5.770 1.00 89.44 94 LYS A CA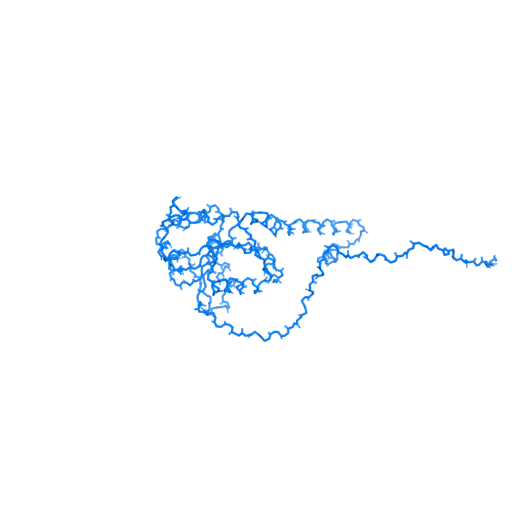 1
ATOM 761 C C . LYS A 1 94 ? -6.310 7.727 -4.616 1.00 89.44 94 LYS A C 1
ATOM 763 O O . LYS A 1 94 ? -7.246 7.919 -3.843 1.00 89.44 94 LYS A O 1
ATOM 768 N N . PRO A 1 95 ? -5.151 8.394 -4.486 1.00 91.00 95 PRO A N 1
ATOM 769 C CA . PRO A 1 95 ? -4.870 9.252 -3.328 1.00 91.00 95 PRO A CA 1
ATOM 770 C C . PRO A 1 95 ? -5.940 10.321 -3.064 1.00 91.00 95 PRO A C 1
ATOM 772 O O . PRO A 1 95 ? -6.399 10.484 -1.937 1.00 91.00 95 PRO A O 1
ATOM 775 N N . TYR A 1 96 ? -6.422 10.975 -4.124 1.00 91.00 96 TYR A N 1
ATOM 776 C CA . TYR A 1 96 ? -7.388 12.072 -4.032 1.00 91.00 96 TYR A CA 1
ATOM 777 C C . TYR A 1 96 ? -8.790 11.660 -3.551 1.00 91.00 96 TYR A C 1
ATOM 779 O O . TYR A 1 96 ? -9.555 12.520 -3.138 1.00 91.00 96 TYR A O 1
ATOM 787 N N . ILE A 1 97 ? -9.137 10.367 -3.574 1.00 92.19 97 ILE A N 1
ATOM 788 C CA . ILE A 1 97 ? -10.445 9.880 -3.096 1.00 92.19 97 ILE A CA 1
ATOM 789 C C . ILE A 1 97 ? -10.401 9.322 -1.673 1.00 92.19 97 ILE A C 1
ATOM 791 O O . ILE A 1 97 ? -11.447 8.930 -1.159 1.00 92.19 97 ILE A O 1
ATOM 795 N N . VAL A 1 98 ? -9.225 9.234 -1.039 1.00 94.12 98 VAL A N 1
ATOM 796 C CA . VAL A 1 98 ? -9.090 8.622 0.293 1.00 94.12 98 VAL A CA 1
ATOM 797 C C . VAL A 1 98 ? -9.989 9.321 1.309 1.00 94.12 98 VAL A C 1
ATOM 799 O O . VAL A 1 98 ? -10.765 8.651 1.989 1.00 94.12 98 VAL A O 1
ATOM 802 N N . SER A 1 99 ? -9.941 10.652 1.363 1.00 94.50 99 SER A N 1
ATOM 803 C CA . SER A 1 99 ? -10.748 11.437 2.300 1.00 94.50 99 SER A CA 1
ATOM 804 C C . SER A 1 99 ? -12.246 11.197 2.100 1.00 94.50 99 SER A C 1
ATOM 806 O O . SER A 1 99 ? -12.955 10.953 3.071 1.00 94.50 99 SER A O 1
ATOM 808 N N . ASP A 1 100 ? -12.722 11.168 0.852 1.00 93.50 100 ASP A N 1
ATOM 809 C CA . ASP A 1 100 ? -14.135 10.910 0.541 1.00 93.50 100 ASP A CA 1
ATOM 810 C C . ASP A 1 100 ? -14.572 9.507 0.953 1.00 93.50 100 ASP A C 1
ATOM 812 O O . ASP A 1 100 ? -15.706 9.303 1.369 1.00 93.50 100 ASP A O 1
ATOM 816 N N . VAL A 1 101 ? -13.694 8.511 0.798 1.00 93.12 101 VAL A N 1
ATOM 817 C CA . VAL A 1 101 ? -13.981 7.133 1.212 1.00 93.12 101 VAL A CA 1
ATOM 818 C C . VAL A 1 101 ? -14.093 7.039 2.728 1.00 93.12 101 VAL A C 1
ATOM 820 O O . VAL A 1 101 ? -15.004 6.373 3.209 1.00 93.12 101 VAL A O 1
ATOM 823 N N . LEU A 1 102 ? -13.176 7.671 3.461 1.00 95.44 102 LEU A N 1
ATOM 824 C CA . LEU A 1 102 ? -13.115 7.585 4.921 1.00 95.44 102 LEU A CA 1
ATOM 825 C C . LEU A 1 102 ? -14.201 8.419 5.614 1.00 95.44 102 LEU A C 1
ATOM 827 O O . LEU A 1 102 ? -14.662 8.023 6.677 1.00 95.44 102 LEU A O 1
ATOM 831 N N . ARG A 1 103 ? -14.656 9.512 4.989 1.00 95.44 103 ARG A N 1
ATOM 832 C CA . ARG A 1 103 ? -15.750 10.362 5.492 1.00 95.44 103 ARG A CA 1
ATOM 833 C C . ARG A 1 103 ? -17.150 9.793 5.261 1.00 95.44 103 ARG A C 1
ATOM 835 O O . ARG A 1 103 ? -18.120 10.392 5.716 1.00 95.44 103 ARG A O 1
ATOM 842 N N . LYS A 1 104 ? -17.293 8.680 4.530 1.00 94.06 104 LYS A N 1
ATOM 843 C CA . LYS A 1 104 ? -18.610 8.062 4.332 1.00 94.06 104 LYS A CA 1
ATOM 844 C C . LYS A 1 104 ? -19.199 7.608 5.664 1.00 94.06 104 LYS A C 1
ATOM 846 O O . LYS A 1 104 ? -18.499 7.067 6.517 1.00 94.06 104 LYS A O 1
ATOM 851 N N . GLU A 1 105 ? -20.508 7.778 5.785 1.00 94.19 105 GLU A N 1
ATOM 852 C CA . GLU A 1 105 ? -21.275 7.348 6.948 1.00 94.19 105 GLU A CA 1
ATOM 853 C C . GLU A 1 105 ? -21.057 5.854 7.251 1.00 94.19 105 GLU A C 1
ATOM 855 O O . GLU A 1 105 ? -20.939 5.026 6.341 1.00 94.19 105 GLU A O 1
ATOM 860 N N . GLY A 1 106 ? -20.934 5.523 8.538 1.00 94.25 106 GLY A N 1
ATOM 861 C CA . GLY A 1 106 ? -20.698 4.166 9.036 1.00 94.25 106 GLY A CA 1
ATOM 862 C C . GLY A 1 106 ? -19.266 3.637 8.882 1.00 94.25 106 GLY A C 1
ATOM 863 O O . GLY A 1 106 ? -18.943 2.611 9.474 1.00 94.25 106 GLY A O 1
ATOM 864 N N . ILE A 1 107 ? -18.377 4.306 8.134 1.00 95.31 107 ILE A N 1
ATOM 865 C CA . ILE A 1 107 ? -16.989 3.836 7.956 1.00 95.31 107 ILE A CA 1
ATOM 866 C C . ILE A 1 107 ? -16.176 3.954 9.241 1.00 95.31 107 ILE A C 1
ATOM 868 O O . ILE A 1 107 ? -15.454 3.022 9.587 1.00 95.31 107 ILE A O 1
ATOM 872 N N . LYS A 1 108 ? -16.299 5.078 9.951 1.00 95.19 108 LYS A N 1
ATOM 873 C CA . LYS A 1 108 ? -15.609 5.296 11.227 1.00 95.19 108 LYS A CA 1
ATOM 874 C C . LYS A 1 108 ? -15.914 4.168 12.217 1.00 95.19 108 LYS A C 1
ATOM 876 O O . LYS A 1 108 ? -14.985 3.567 12.747 1.00 95.19 108 LYS A O 1
ATOM 881 N N . ASP A 1 109 ? -17.194 3.850 12.393 1.00 95.69 109 ASP A N 1
ATOM 882 C CA . ASP A 1 109 ? -17.644 2.827 13.341 1.00 95.69 109 ASP A CA 1
ATOM 883 C C . ASP A 1 109 ? -17.261 1.421 12.868 1.00 95.69 109 ASP A C 1
ATOM 885 O O . ASP A 1 109 ? -16.798 0.597 13.652 1.00 95.69 109 ASP A O 1
ATOM 889 N N . ALA A 1 110 ? -17.357 1.150 11.562 1.00 95.75 110 ALA A N 1
ATOM 890 C CA . ALA A 1 110 ? -16.951 -0.134 10.998 1.00 95.75 110 ALA A CA 1
ATOM 891 C C . ALA A 1 110 ? -15.444 -0.415 11.138 1.00 95.75 110 ALA A C 1
ATOM 893 O O . ALA A 1 110 ? -15.052 -1.584 11.138 1.00 95.75 110 ALA A O 1
ATOM 894 N N . LEU A 1 111 ? -14.617 0.631 11.249 1.00 95.75 111 LEU A N 1
ATOM 895 C CA . LEU A 1 111 ? -13.166 0.560 11.437 1.00 95.75 111 LEU A CA 1
ATOM 896 C C . LEU A 1 111 ? -12.725 0.643 12.910 1.00 95.75 111 LEU A C 1
ATOM 898 O O . LEU A 1 111 ? -11.534 0.481 13.187 1.00 95.75 111 LEU A O 1
ATOM 902 N N . ALA A 1 112 ? -13.637 0.887 13.853 1.00 95.19 112 ALA A N 1
ATOM 903 C CA . ALA A 1 112 ? -13.301 0.954 15.272 1.00 95.19 112 ALA A CA 1
ATOM 904 C C . ALA A 1 112 ? -12.627 -0.352 15.742 1.00 95.19 112 ALA A C 1
ATOM 906 O O . ALA A 1 112 ? -13.025 -1.456 15.370 1.00 95.19 112 ALA A O 1
ATOM 907 N N . GLY A 1 113 ? -11.545 -0.216 16.507 1.00 92.94 113 GLY A N 1
ATOM 908 C CA . GLY A 1 113 ? -10.741 -1.303 17.065 1.00 92.94 113 GLY A CA 1
ATOM 909 C C . GLY A 1 113 ? -9.841 -2.032 16.064 1.00 92.94 113 GLY A C 1
ATOM 910 O O . GLY A 1 113 ? -9.135 -2.958 16.456 1.00 92.94 113 GLY A O 1
ATOM 911 N N . LYS A 1 114 ? -9.842 -1.639 14.784 1.00 93.50 114 LYS A N 1
ATOM 912 C CA . LYS A 1 114 ? -9.185 -2.387 13.699 1.00 93.50 114 LYS A CA 1
ATOM 913 C C . LYS A 1 114 ? -7.898 -1.739 13.221 1.00 93.50 114 LYS A C 1
ATOM 915 O O . LYS A 1 114 ? -7.569 -0.604 13.569 1.00 93.50 114 LYS A O 1
ATOM 920 N N . LEU A 1 115 ? -7.174 -2.473 12.382 1.00 94.25 115 LEU A N 1
ATOM 921 C CA . LEU A 1 115 ? -5.986 -1.989 11.690 1.00 94.25 115 LEU A CA 1
ATOM 922 C C . LEU A 1 115 ? -6.328 -1.596 10.246 1.00 94.25 115 LEU A C 1
ATOM 924 O O . LEU A 1 115 ? -6.731 -2.443 9.451 1.00 94.25 115 LEU A O 1
ATOM 928 N N . LEU A 1 1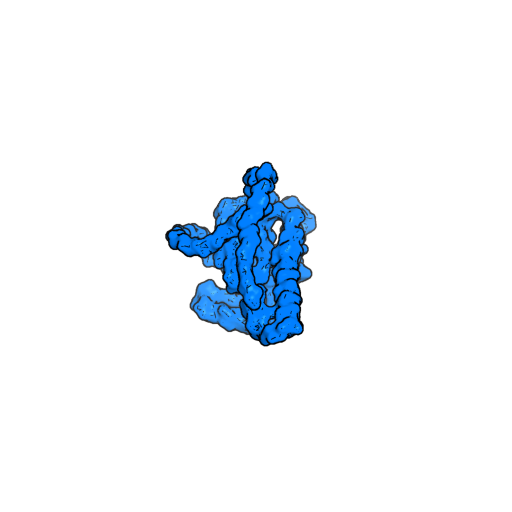16 ? -6.096 -0.331 9.891 1.00 96.00 116 LEU A N 1
ATOM 929 C CA . LEU A 1 116 ? -6.175 0.184 8.526 1.00 96.00 116 LEU A CA 1
ATOM 930 C C . LEU A 1 116 ? -4.768 0.416 7.959 1.00 96.00 116 LEU A C 1
ATOM 932 O O . LEU A 1 116 ? -4.057 1.345 8.346 1.00 96.00 116 LEU A O 1
ATOM 936 N N . ILE A 1 117 ? -4.397 -0.414 6.991 1.00 96.38 117 ILE A N 1
ATOM 937 C CA . ILE A 1 117 ? -3.152 -0.360 6.229 1.00 96.38 117 ILE A CA 1
ATOM 938 C C . ILE A 1 117 ? -3.400 0.408 4.930 1.00 96.38 117 ILE A C 1
ATOM 940 O O . ILE A 1 117 ? -4.024 -0.101 4.004 1.00 96.38 117 ILE A O 1
ATOM 944 N N . SER A 1 118 ? -2.891 1.628 4.815 1.00 95.62 118 SER A N 1
ATOM 945 C CA . SER A 1 118 ? -2.992 2.406 3.580 1.00 95.62 118 SER A CA 1
ATOM 946 C C . SER A 1 118 ? -1.801 2.161 2.674 1.00 95.62 118 SER A C 1
ATOM 948 O O . SER A 1 118 ? -0.662 2.382 3.081 1.00 95.62 118 SER A O 1
ATOM 950 N N . ILE A 1 119 ? -2.075 1.761 1.431 1.00 93.06 119 ILE A N 1
ATOM 951 C CA . ILE A 1 119 ? -1.074 1.686 0.360 1.00 93.06 119 ILE A CA 1
ATOM 952 C C . ILE A 1 119 ? -1.182 2.837 -0.650 1.00 93.06 119 ILE A C 1
ATOM 954 O O . ILE A 1 119 ? -0.586 2.794 -1.726 1.00 93.06 119 ILE A O 1
ATOM 958 N N . CYS A 1 120 ? -1.979 3.856 -0.327 1.00 91.31 120 CYS A N 1
ATOM 959 C CA . CYS A 1 120 ? -2.191 5.014 -1.182 1.00 91.31 120 CYS A CA 1
ATOM 960 C C . CYS A 1 120 ? -0.943 5.908 -1.193 1.00 91.31 120 CYS A C 1
ATOM 962 O O . CYS A 1 120 ? -0.467 6.353 -0.146 1.00 91.31 120 CYS A O 1
ATOM 964 N N . ALA A 1 121 ? -0.424 6.200 -2.386 1.00 87.69 121 ALA A N 1
ATOM 965 C CA . ALA A 1 121 ? 0.748 7.051 -2.543 1.00 87.69 121 ALA A CA 1
ATOM 966 C C . ALA A 1 121 ? 0.486 8.488 -2.065 1.00 87.69 121 ALA A C 1
ATOM 968 O O . ALA A 1 121 ? -0.546 9.067 -2.391 1.00 87.69 121 ALA A O 1
ATOM 969 N N . GLY A 1 122 ? 1.429 9.057 -1.308 1.00 88.25 122 GLY A N 1
ATOM 970 C CA . GLY A 1 122 ? 1.388 10.463 -0.893 1.00 88.25 122 GLY A CA 1
ATOM 971 C C . GLY A 1 122 ? 0.259 10.834 0.073 1.00 88.25 122 GLY A C 1
ATOM 972 O O . GLY A 1 122 ? -0.063 12.010 0.171 1.00 88.25 122 GLY A O 1
ATOM 973 N N . VAL A 1 123 ? -0.358 9.867 0.764 1.00 93.69 123 VAL A N 1
ATOM 974 C CA . VAL A 1 123 ? -1.410 10.141 1.759 1.00 93.69 123 VAL A CA 1
ATOM 975 C C . VAL A 1 123 ? -0.857 9.937 3.175 1.00 93.69 123 VAL A C 1
ATOM 977 O O . VAL A 1 123 ? -0.620 8.789 3.568 1.00 93.69 123 VAL A O 1
ATOM 980 N N . PRO A 1 124 ? -0.633 11.015 3.951 1.00 93.94 124 PRO A N 1
ATOM 981 C CA . PRO A 1 124 ? -0.160 10.927 5.330 1.00 93.94 124 PRO A CA 1
ATOM 982 C C . PRO A 1 124 ? -1.202 10.319 6.276 1.00 93.94 124 PRO A C 1
ATOM 984 O O . PRO A 1 124 ? -2.410 10.350 6.017 1.00 93.94 124 PRO A O 1
ATOM 987 N N . VAL A 1 125 ? -0.737 9.792 7.411 1.00 94.75 125 VAL A N 1
ATOM 988 C CA . VAL A 1 125 ? -1.616 9.230 8.451 1.00 94.75 125 VAL A CA 1
ATOM 989 C C . VAL A 1 125 ? -2.524 10.309 9.036 1.00 94.75 125 VAL A C 1
ATOM 991 O O . VAL A 1 125 ? -3.695 10.055 9.295 1.00 94.75 125 VAL A O 1
ATOM 994 N N . GLU A 1 126 ? -2.014 11.528 9.161 1.00 94.25 126 GLU A N 1
ATOM 995 C CA . GLU A 1 126 ? -2.719 12.707 9.650 1.00 94.25 126 GLU A CA 1
ATOM 996 C C . GLU A 1 126 ? -3.928 13.028 8.770 1.00 94.25 126 GLU A C 1
ATOM 998 O O . GLU A 1 126 ? -5.011 13.295 9.282 1.00 94.25 126 GLU A O 1
ATOM 1003 N N . GLN A 1 127 ? -3.779 12.933 7.445 1.00 95.56 127 GLN A N 1
ATOM 1004 C CA . GLN A 1 127 ? -4.882 13.162 6.513 1.00 95.56 127 GLN A CA 1
ATOM 1005 C C . GLN A 1 127 ? -5.993 12.117 6.691 1.00 95.56 127 GLN A C 1
ATOM 1007 O O . GLN A 1 127 ? -7.174 12.462 6.700 1.00 95.56 127 GLN A O 1
ATOM 1012 N N . MET A 1 128 ? -5.628 10.842 6.852 1.00 96.25 128 MET A N 1
ATOM 1013 C CA . MET A 1 128 ? -6.598 9.765 7.085 1.00 96.25 128 MET A CA 1
ATOM 1014 C C . MET A 1 128 ? -7.276 9.897 8.449 1.00 96.25 128 MET A C 1
ATOM 1016 O O . MET A 1 128 ? -8.490 9.740 8.553 1.00 96.25 128 MET A O 1
ATOM 1020 N N . GLY A 1 129 ? -6.502 10.232 9.481 1.00 95.62 129 GLY A N 1
ATOM 1021 C CA . GLY A 1 129 ? -7.004 10.468 10.827 1.00 95.62 129 GLY A CA 1
ATOM 1022 C C . GLY A 1 129 ? -7.989 11.628 10.872 1.00 95.62 129 GLY A C 1
ATOM 1023 O O . GLY A 1 129 ? -9.081 11.467 11.409 1.00 95.62 129 GLY A O 1
ATOM 1024 N N . ARG A 1 130 ? -7.682 12.751 10.210 1.00 96.12 130 ARG A N 1
ATOM 1025 C CA . ARG A 1 130 ? -8.612 13.885 10.086 1.00 96.12 130 ARG A CA 1
ATOM 1026 C C . ARG A 1 130 ? -9.881 13.531 9.322 1.00 96.12 130 ARG A C 1
ATOM 1028 O O . ARG A 1 130 ? -10.960 14.006 9.663 1.00 96.12 130 ARG A O 1
ATOM 1035 N N . ALA A 1 131 ? -9.781 12.668 8.312 1.00 96.00 131 ALA A N 1
ATOM 1036 C CA . ALA A 1 131 ? -10.953 12.199 7.580 1.00 96.00 131 ALA A CA 1
ATOM 1037 C C . ALA A 1 131 ? -11.891 11.326 8.438 1.00 96.00 131 ALA A C 1
ATOM 1039 O O . ALA A 1 131 ? -13.094 11.349 8.198 1.00 96.00 131 ALA A O 1
ATOM 1040 N N . LEU A 1 132 ? -11.363 10.592 9.425 1.00 95.31 132 LEU A N 1
ATOM 1041 C CA . LEU A 1 132 ? -12.141 9.712 10.311 1.00 95.31 132 LEU A CA 1
ATOM 1042 C C . LEU A 1 132 ? -12.615 10.394 11.603 1.00 95.31 132 LEU A C 1
ATOM 1044 O O . LEU A 1 132 ? -13.723 10.135 12.069 1.00 95.31 132 LEU A O 1
ATOM 1048 N N . TYR A 1 133 ? -11.772 11.234 12.202 1.00 95.12 133 TYR A N 1
ATOM 1049 C CA . TYR A 1 133 ? -11.969 11.772 13.554 1.00 95.12 133 TYR A CA 1
ATOM 1050 C C . TYR A 1 133 ? -12.088 13.298 13.596 1.00 95.12 133 TYR A C 1
ATOM 1052 O O . TYR A 1 133 ? -12.305 13.856 14.667 1.00 95.12 133 TYR A O 1
ATOM 1060 N N . GLY A 1 134 ? -11.992 13.970 12.446 1.00 93.62 134 GLY A N 1
ATOM 1061 C CA . GLY A 1 134 ? -12.037 15.426 12.343 1.00 93.62 134 GLY A CA 1
ATOM 1062 C C . GLY A 1 134 ? -10.681 16.098 12.569 1.00 93.62 134 GLY A C 1
ATOM 1063 O O . GLY A 1 134 ? -9.669 15.454 12.848 1.00 93.62 134 GLY A O 1
ATOM 1064 N N . GLU A 1 135 ? -10.661 17.425 12.441 1.00 92.38 135 GLU A N 1
ATOM 1065 C CA . GLU A 1 135 ? -9.432 18.236 12.448 1.00 92.38 135 GLU A CA 1
ATOM 1066 C C . GLU A 1 135 ? -8.642 18.172 13.762 1.00 92.38 135 GLU A C 1
ATOM 1068 O O . GLU A 1 135 ? -7.449 18.468 13.772 1.00 92.38 135 GLU A O 1
ATOM 1073 N N . SER A 1 136 ? -9.269 17.737 14.860 1.00 87.38 136 SER A N 1
ATOM 1074 C CA . SER A 1 136 ? -8.582 17.560 16.139 1.00 87.38 136 SER A CA 1
ATOM 1075 C C . SER A 1 136 ? -7.623 16.371 16.151 1.00 87.38 136 SER A C 1
ATOM 1077 O O . SER A 1 136 ? -6.806 16.300 17.059 1.00 87.38 136 SER A O 1
ATOM 1079 N N . TYR A 1 137 ? -7.669 15.451 15.177 1.00 91.44 137 TYR A N 1
ATOM 1080 C CA . TYR A 1 137 ? -6.756 14.304 15.127 1.00 91.44 137 TYR A CA 1
ATOM 1081 C C . TYR A 1 137 ? -5.275 14.750 15.154 1.00 91.44 137 TYR A C 1
ATOM 1083 O O . TYR A 1 137 ? -4.884 15.595 14.342 1.00 91.44 137 TYR A O 1
ATOM 1091 N N . PRO A 1 138 ? -4.420 14.156 16.014 1.00 89.12 138 PRO A N 1
ATOM 1092 C CA . PRO A 1 138 ? -4.653 12.954 16.830 1.00 89.12 138 PRO A CA 1
ATOM 1093 C C . PRO A 1 138 ? -5.181 13.210 18.256 1.00 89.12 138 PRO A C 1
ATOM 1095 O O . PRO A 1 138 ? -5.254 12.275 19.052 1.00 89.12 138 PRO A O 1
ATOM 1098 N N . ALA A 1 139 ? -5.542 14.444 18.608 1.00 89.38 139 ALA A N 1
ATOM 1099 C CA . ALA A 1 139 ? -6.129 14.765 19.904 1.00 89.38 139 ALA A CA 1
ATOM 1100 C C . ALA A 1 139 ? -7.577 14.253 20.017 1.00 89.38 139 ALA A C 1
ATOM 1102 O O . ALA A 1 139 ? -8.348 14.283 19.055 1.00 89.38 139 ALA A O 1
ATOM 1103 N N . ASN A 1 140 ? -7.947 13.825 21.228 1.00 84.25 140 ASN A N 1
ATOM 1104 C CA . ASN A 1 140 ? -9.293 13.358 21.587 1.00 84.25 140 ASN A CA 1
ATOM 1105 C C . ASN A 1 140 ? -9.793 12.163 20.755 1.00 84.25 140 ASN A C 1
ATOM 1107 O O . ASN A 1 140 ? -10.981 12.065 20.446 1.00 84.25 140 ASN A O 1
ATOM 1111 N N . ILE A 1 141 ? -8.892 11.247 20.384 1.00 89.38 141 ILE A N 1
ATOM 1112 C CA . ILE A 1 141 ? -9.289 10.003 19.719 1.00 89.38 141 ILE A CA 1
ATOM 1113 C C . ILE A 1 141 ? -9.860 8.997 20.735 1.00 89.38 141 ILE A C 1
ATOM 1115 O O . ILE A 1 141 ? -9.308 8.860 21.830 1.00 89.38 141 ILE A O 1
ATOM 1119 N N . PRO A 1 142 ? -10.939 8.272 20.387 1.00 89.12 142 PRO A N 1
ATOM 1120 C CA . PRO A 1 142 ? -11.449 7.173 21.203 1.00 89.12 142 PRO A CA 1
ATOM 1121 C C . PRO A 1 142 ? -10.383 6.104 21.474 1.00 89.12 142 PRO A C 1
ATOM 1123 O O . PRO A 1 142 ? -9.471 5.895 20.669 1.00 89.12 142 PRO A O 1
ATOM 1126 N N . GLN A 1 143 ? -10.502 5.388 22.593 1.00 87.69 143 GLN A N 1
ATOM 1127 C CA . GLN A 1 143 ? -9.563 4.315 22.938 1.00 87.69 143 GLN A CA 1
ATOM 1128 C C . GLN A 1 143 ? -9.602 3.161 21.922 1.00 87.69 143 GLN A C 1
ATOM 1130 O O . GLN A 1 143 ? -8.570 2.557 21.621 1.00 87.69 143 GLN A O 1
ATOM 1135 N N . ASP A 1 144 ? -10.780 2.913 21.358 1.00 91.25 144 ASP A N 1
ATOM 1136 C CA . ASP A 1 144 ? -11.068 1.977 20.277 1.00 91.25 144 ASP A CA 1
ATOM 1137 C C . ASP A 1 144 ? -10.930 2.619 18.884 1.00 91.25 144 ASP A C 1
ATOM 1139 O O . ASP A 1 144 ? -11.445 2.096 17.901 1.00 91.25 144 ASP A O 1
ATOM 1143 N N . ALA A 1 145 ? -10.220 3.741 18.742 1.00 92.31 145 ALA A N 1
ATOM 1144 C CA . ALA A 1 145 ? -9.945 4.299 17.424 1.00 92.31 145 ALA A CA 1
ATOM 1145 C C . ALA A 1 145 ? -9.175 3.298 16.538 1.00 92.31 145 ALA A C 1
ATOM 1147 O O . ALA A 1 145 ? -8.203 2.666 16.963 1.00 92.31 145 ALA A O 1
ATOM 1148 N N . CYS A 1 146 ? -9.578 3.212 15.267 1.00 94.25 146 CYS A N 1
ATOM 1149 C CA . CYS A 1 146 ? -8.849 2.528 14.204 1.00 94.25 146 CYS A CA 1
ATOM 1150 C C . CYS A 1 146 ? -7.364 2.914 14.219 1.00 94.25 146 CYS A C 1
ATOM 1152 O O . CYS A 1 146 ? -7.009 4.096 14.175 1.00 94.25 146 CYS A O 1
ATOM 1154 N N . ARG A 1 147 ? -6.492 1.905 14.203 1.00 94.25 147 ARG A N 1
ATOM 1155 C CA . ARG A 1 147 ? -5.046 2.070 14.063 1.00 94.25 147 ARG A CA 1
ATOM 1156 C C . ARG A 1 147 ? -4.706 2.289 12.597 1.00 94.25 147 ARG A C 1
ATOM 1158 O O . ARG A 1 147 ? -5.072 1.483 11.749 1.00 94.25 147 ARG A O 1
ATOM 1165 N N . LEU A 1 148 ? -4.019 3.386 12.303 1.00 95.19 148 LEU A N 1
ATOM 1166 C CA . LEU A 1 148 ? -3.675 3.794 10.945 1.00 95.19 148 LEU A CA 1
ATOM 1167 C C . LEU A 1 148 ? -2.193 3.540 10.690 1.00 95.19 148 LEU A C 1
ATOM 1169 O O . LEU A 1 148 ? -1.349 3.993 11.461 1.00 95.19 148 LEU A O 1
ATOM 1173 N N . ILE A 1 149 ? -1.869 2.862 9.591 1.00 95.81 149 ILE A N 1
ATOM 1174 C CA . ILE A 1 149 ? -0.483 2.652 9.173 1.00 95.81 149 ILE A CA 1
ATOM 1175 C C . ILE A 1 149 ? -0.334 2.909 7.675 1.00 95.81 149 ILE A C 1
ATOM 1177 O O . ILE A 1 149 ? -1.165 2.487 6.869 1.00 95.81 149 ILE A O 1
ATOM 1181 N N . ARG A 1 150 ? 0.725 3.624 7.287 1.00 95.31 150 ARG A N 1
ATOM 1182 C CA . ARG A 1 150 ? 1.080 3.835 5.878 1.00 95.31 150 ARG A CA 1
ATOM 1183 C C . ARG A 1 150 ? 2.095 2.777 5.468 1.00 95.31 150 ARG A C 1
ATOM 1185 O O . ARG A 1 150 ? 3.108 2.587 6.135 1.00 95.31 150 ARG A O 1
ATOM 1192 N N . VAL A 1 151 ? 1.841 2.125 4.345 1.00 93.81 151 VAL A N 1
ATOM 1193 C CA . VAL A 1 151 ? 2.739 1.150 3.736 1.00 93.81 151 VAL A CA 1
ATOM 1194 C C . VAL A 1 151 ? 2.938 1.529 2.278 1.00 93.81 151 VAL A C 1
ATOM 1196 O O . VAL A 1 151 ? 1.983 1.830 1.579 1.00 93.81 151 VAL A O 1
ATOM 1199 N N . MET A 1 152 ? 4.173 1.522 1.796 1.00 90.88 152 MET A N 1
ATOM 1200 C CA . MET A 1 152 ? 4.508 1.857 0.420 1.00 90.88 152 MET A CA 1
ATOM 1201 C C . MET A 1 152 ? 5.008 0.620 -0.327 1.00 90.88 152 MET A C 1
ATOM 1203 O O . MET A 1 152 ? 6.181 0.254 -0.215 1.00 90.88 152 MET A O 1
ATOM 1207 N N . PRO A 1 153 ? 4.116 -0.050 -1.075 1.00 86.81 153 PRO A N 1
ATOM 1208 C CA . PRO A 1 153 ? 4.491 -0.919 -2.173 1.00 86.81 153 PRO A CA 1
ATOM 1209 C C . PRO A 1 153 ? 5.431 -0.365 -3.231 1.00 86.81 153 PRO A C 1
ATOM 1211 O O . PRO A 1 153 ? 5.448 0.834 -3.477 1.00 86.81 153 PRO A O 1
ATOM 1214 N N . ASN A 1 154 ? 5.990 -1.278 -4.028 1.00 81.88 154 ASN A N 1
ATOM 1215 C CA . ASN A 1 154 ? 6.270 -1.016 -5.440 1.00 81.88 154 ASN A CA 1
ATOM 1216 C C . ASN A 1 154 ? 5.493 -1.977 -6.373 1.00 81.88 154 ASN A C 1
ATOM 1218 O O . ASN A 1 154 ? 4.770 -2.873 -5.923 1.00 81.88 154 ASN A O 1
ATOM 1222 N N . THR A 1 155 ? 5.607 -1.765 -7.684 1.00 74.25 155 THR A N 1
ATOM 1223 C CA . THR A 1 155 ? 4.921 -2.532 -8.743 1.00 74.25 155 THR A CA 1
ATOM 1224 C C . THR A 1 155 ? 5.470 -3.948 -8.937 1.00 74.25 155 THR A C 1
ATOM 1226 O O . THR A 1 155 ? 4.749 -4.806 -9.442 1.00 74.25 155 THR A O 1
ATOM 1229 N N . ALA A 1 156 ? 6.675 -4.250 -8.438 1.00 70.56 156 ALA A N 1
ATOM 1230 C CA . ALA A 1 156 ? 7.304 -5.576 -8.516 1.00 70.56 156 ALA A CA 1
ATOM 1231 C C . ALA A 1 156 ? 6.639 -6.640 -7.611 1.00 70.56 156 ALA A C 1
ATOM 1233 O O . ALA A 1 156 ? 7.164 -7.736 -7.421 1.00 70.56 156 ALA A O 1
ATOM 1234 N N . ALA A 1 157 ? 5.461 -6.345 -7.046 1.00 67.88 157 ALA A N 1
ATOM 1235 C CA . ALA A 1 157 ? 4.693 -7.282 -6.227 1.00 67.88 157 ALA A CA 1
ATOM 1236 C C . ALA A 1 157 ? 4.312 -8.557 -6.996 1.00 67.88 157 ALA A C 1
ATOM 1238 O O . ALA A 1 157 ? 4.229 -9.627 -6.398 1.00 67.88 157 ALA A O 1
ATOM 1239 N N . LEU A 1 158 ? 4.094 -8.442 -8.313 1.00 68.19 158 LEU A N 1
ATOM 1240 C CA . LEU A 1 158 ? 3.640 -9.552 -9.152 1.00 68.19 158 LEU A CA 1
ATOM 1241 C C . LEU A 1 158 ? 4.694 -10.665 -9.277 1.00 68.19 158 LEU A C 1
ATOM 1243 O O . LEU A 1 158 ? 4.335 -11.834 -9.366 1.00 68.19 158 LEU A O 1
ATOM 1247 N N . VAL A 1 159 ? 5.979 -10.306 -9.211 1.00 75.62 159 VAL A N 1
ATOM 1248 C CA . VAL A 1 159 ? 7.114 -11.243 -9.286 1.00 75.62 159 VAL A CA 1
ATOM 1249 C C . VAL A 1 159 ? 7.677 -11.618 -7.911 1.00 75.62 159 VAL A C 1
ATOM 1251 O O . VAL A 1 159 ? 8.646 -12.359 -7.825 1.00 75.62 159 VAL A O 1
ATOM 1254 N N . ARG A 1 160 ? 7.055 -11.151 -6.817 1.00 74.12 160 ARG A N 1
ATOM 1255 C CA . ARG A 1 160 ? 7.460 -11.409 -5.417 1.00 74.12 160 ARG A CA 1
ATOM 1256 C C . ARG A 1 160 ? 8.860 -10.914 -5.026 1.00 74.12 160 ARG A C 1
ATOM 1258 O O . ARG A 1 160 ? 9.369 -11.284 -3.971 1.00 74.12 160 ARG A O 1
ATOM 1265 N N . GLU A 1 161 ? 9.454 -10.029 -5.816 1.00 77.69 161 GLU A N 1
ATOM 1266 C CA . GLU A 1 161 ? 10.761 -9.413 -5.534 1.00 77.69 161 GLU A CA 1
ATOM 1267 C C . GLU A 1 161 ? 10.630 -7.973 -5.033 1.00 77.69 161 GLU A C 1
ATOM 1269 O O . GLU A 1 161 ? 11.550 -7.158 -5.093 1.00 77.69 161 GLU A O 1
ATOM 1274 N N . ARG A 1 162 ? 9.446 -7.622 -4.541 1.00 78.50 162 ARG A N 1
ATOM 1275 C CA . ARG A 1 162 ? 9.136 -6.247 -4.195 1.00 78.50 162 ARG A CA 1
ATOM 1276 C C . ARG A 1 162 ? 9.855 -5.793 -2.925 1.00 78.50 162 ARG A C 1
ATOM 1278 O O . ARG A 1 162 ? 10.029 -6.547 -1.973 1.00 78.50 162 ARG A O 1
ATOM 1285 N N . MET A 1 163 ? 10.186 -4.506 -2.880 1.00 86.50 163 MET A N 1
ATOM 1286 C CA . MET A 1 163 ? 10.535 -3.813 -1.643 1.00 86.50 163 MET A CA 1
ATOM 1287 C C . MET A 1 163 ? 9.308 -3.065 -1.125 1.00 86.50 163 MET A C 1
ATOM 1289 O O . MET A 1 163 ? 8.670 -2.321 -1.871 1.00 86.50 163 MET A O 1
ATOM 1293 N N . THR A 1 164 ? 8.962 -3.272 0.141 1.00 90.94 164 THR A N 1
ATOM 1294 C CA . THR A 1 164 ? 7.868 -2.567 0.811 1.00 90.94 164 THR A CA 1
ATOM 1295 C C . THR A 1 164 ? 8.414 -1.737 1.960 1.00 90.94 164 THR A C 1
ATOM 1297 O O . THR A 1 164 ? 9.096 -2.265 2.834 1.00 90.94 164 THR A O 1
ATOM 1300 N N . VAL A 1 165 ? 8.073 -0.453 1.997 1.00 93.44 165 VAL A N 1
ATOM 1301 C CA . VAL A 1 165 ? 8.399 0.409 3.139 1.00 93.44 165 VAL A CA 1
ATOM 1302 C C . VAL A 1 165 ? 7.192 0.508 4.064 1.00 93.44 165 VAL A C 1
ATOM 1304 O O . VAL A 1 165 ? 6.106 0.862 3.616 1.00 93.44 165 VAL A O 1
ATOM 1307 N N . ILE A 1 166 ? 7.359 0.207 5.346 1.00 95.19 166 ILE A N 1
ATOM 1308 C CA . ILE A 1 166 ? 6.335 0.394 6.381 1.00 95.19 166 ILE A CA 1
ATOM 1309 C C . ILE A 1 166 ? 6.701 1.640 7.189 1.00 95.19 166 ILE A C 1
ATOM 1311 O O . ILE A 1 166 ? 7.824 1.756 7.681 1.00 95.19 166 ILE A O 1
ATOM 1315 N N . ALA A 1 167 ? 5.760 2.573 7.336 1.00 96.00 167 ALA A N 1
ATOM 1316 C CA . ALA A 1 167 ? 5.955 3.722 8.211 1.00 96.00 167 ALA A CA 1
ATOM 1317 C C . ALA A 1 167 ? 6.020 3.264 9.674 1.00 96.00 167 ALA A C 1
ATOM 1319 O O . ALA A 1 167 ? 5.195 2.462 10.104 1.00 96.00 167 ALA A O 1
ATOM 1320 N N . THR A 1 168 ? 6.952 3.786 10.463 1.00 94.19 168 THR A N 1
ATOM 1321 C CA . THR A 1 168 ? 6.899 3.619 11.919 1.00 94.19 168 THR A CA 1
ATOM 1322 C C . THR A 1 168 ? 5.764 4.462 12.503 1.00 94.19 168 THR A C 1
ATOM 1324 O O . THR A 1 168 ? 5.418 5.519 11.972 1.00 94.19 168 THR A O 1
ATOM 1327 N N . SER A 1 169 ? 5.162 3.993 13.596 1.00 91.12 169 SER A N 1
ATOM 1328 C CA . SER A 1 169 ? 4.099 4.708 14.305 1.00 91.12 169 SER A CA 1
ATOM 1329 C C . SER A 1 169 ? 4.594 5.236 15.652 1.00 91.12 169 SER A C 1
ATOM 1331 O O . SER A 1 169 ? 5.453 4.627 16.292 1.00 91.12 169 SER A O 1
ATOM 1333 N N . SER A 1 170 ? 4.021 6.356 16.094 1.00 86.19 170 SER A N 1
ATOM 1334 C CA . SER A 1 170 ? 4.185 6.877 17.451 1.00 86.19 170 SER A CA 1
ATOM 1335 C C . SER A 1 170 ? 2.796 7.173 18.037 1.00 86.19 170 SER A C 1
ATOM 1337 O O . SER A 1 170 ? 2.093 8.017 17.479 1.00 86.19 170 SER A O 1
ATOM 1339 N N . PRO A 1 171 ? 2.364 6.474 19.105 1.00 87.31 171 PRO A N 1
ATOM 1340 C CA . PRO A 1 171 ? 3.075 5.383 19.779 1.00 87.31 171 PRO A CA 1
ATOM 1341 C C . PRO A 1 171 ? 3.289 4.151 18.868 1.00 87.31 171 PRO A C 1
ATOM 1343 O O . PRO A 1 171 ? 2.588 3.998 17.857 1.00 87.31 171 PRO A O 1
ATOM 1346 N N . PRO A 1 172 ? 4.257 3.271 19.192 1.00 88.88 172 PRO A N 1
ATOM 1347 C CA . PRO A 1 172 ? 4.463 2.026 18.460 1.00 88.88 172 PRO A CA 1
ATOM 1348 C C . PRO A 1 172 ? 3.192 1.176 18.416 1.00 88.88 172 PRO A C 1
ATOM 1350 O O . PRO A 1 172 ? 2.428 1.127 19.383 1.00 88.88 172 PRO A O 1
ATOM 1353 N N . LEU A 1 173 ? 2.970 0.496 17.292 1.00 89.81 173 LEU A N 1
ATOM 1354 C CA . LEU A 1 173 ? 1.899 -0.484 17.186 1.00 89.81 173 LEU A CA 1
ATOM 1355 C C . LEU A 1 173 ? 2.157 -1.648 18.159 1.00 89.81 173 LEU A C 1
ATOM 1357 O O . LEU A 1 173 ? 3.312 -2.041 18.353 1.00 89.81 173 LEU A O 1
ATOM 1361 N N . PRO A 1 174 ? 1.092 -2.247 18.715 1.00 90.81 174 PRO A N 1
ATOM 1362 C CA . PRO A 1 174 ? 1.166 -3.553 19.355 1.00 90.81 174 PRO A CA 1
ATOM 1363 C C . PR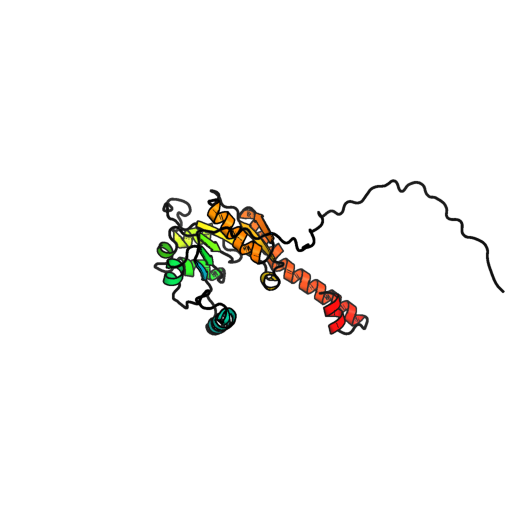O A 1 174 ? 1.955 -4.573 18.513 1.00 90.81 174 PRO A C 1
ATOM 1365 O O . PRO A 1 174 ? 1.950 -4.531 17.274 1.00 90.81 174 PRO A O 1
ATOM 1368 N N . SER A 1 175 ? 2.689 -5.464 19.182 1.00 89.25 175 SER A N 1
ATOM 1369 C CA . SER A 1 175 ? 3.620 -6.396 18.530 1.00 89.25 175 SER A CA 1
ATOM 1370 C C . SER A 1 175 ? 2.913 -7.410 17.628 1.00 89.25 175 SER A C 1
ATOM 1372 O O . SER A 1 175 ? 3.444 -7.772 16.581 1.00 89.25 175 SER A O 1
ATOM 1374 N N . ASP A 1 176 ? 1.701 -7.816 17.992 1.00 89.88 176 ASP A N 1
ATOM 1375 C CA . ASP A 1 176 ? 0.807 -8.655 17.198 1.00 89.88 176 ASP A CA 1
ATOM 1376 C C . ASP A 1 176 ? 0.404 -7.971 15.884 1.00 89.88 176 ASP A C 1
ATOM 1378 O O . ASP A 1 176 ? 0.572 -8.562 14.816 1.00 89.88 176 ASP A O 1
ATOM 1382 N N . LEU A 1 177 ? -0.027 -6.705 15.932 1.00 91.12 177 LEU A N 1
ATOM 1383 C CA . LEU A 1 177 ? -0.370 -5.935 14.732 1.00 91.12 177 LEU A CA 1
ATOM 1384 C C . LEU A 1 177 ? 0.851 -5.722 13.833 1.00 91.12 177 LEU A C 1
ATOM 1386 O O . LEU A 1 177 ? 0.766 -5.901 12.618 1.00 91.12 177 LEU A O 1
ATOM 1390 N N . SER A 1 178 ? 1.998 -5.382 14.424 1.00 91.50 178 SER A N 1
ATOM 1391 C CA . SER A 1 178 ? 3.252 -5.196 13.684 1.00 91.50 178 SER A CA 1
ATOM 1392 C C . SER A 1 178 ? 3.669 -6.480 12.960 1.00 91.50 178 SER A C 1
ATOM 1394 O O . SER A 1 178 ? 3.941 -6.454 11.758 1.00 91.50 178 SER A O 1
ATOM 1396 N N . ALA A 1 179 ? 3.615 -7.621 13.654 1.00 91.31 179 ALA A N 1
ATOM 1397 C CA . ALA A 1 179 ? 3.946 -8.922 13.085 1.00 91.31 179 ALA A CA 1
ATOM 1398 C C . ALA A 1 179 ? 2.990 -9.333 11.954 1.00 91.31 179 ALA A C 1
ATOM 1400 O O . ALA A 1 179 ? 3.416 -9.981 10.999 1.00 91.31 179 ALA A O 1
ATOM 1401 N N . VAL A 1 180 ? 1.713 -8.944 12.025 1.00 92.31 180 VAL A N 1
ATOM 1402 C CA . VAL A 1 180 ? 0.731 -9.198 10.959 1.00 92.31 180 VAL A CA 1
ATOM 1403 C C . VAL A 1 180 ? 1.057 -8.384 9.711 1.00 92.31 180 VAL A C 1
ATOM 1405 O O . VAL A 1 180 ? 1.013 -8.924 8.606 1.00 92.31 180 VAL A O 1
ATOM 1408 N N . ILE A 1 181 ? 1.418 -7.107 9.860 1.00 93.12 181 ILE A N 1
ATOM 1409 C CA . ILE A 1 181 ? 1.798 -6.256 8.722 1.00 93.12 181 ILE A CA 1
ATOM 1410 C C . ILE A 1 181 ? 3.052 -6.823 8.047 1.00 93.12 181 ILE A C 1
ATOM 1412 O O . ILE A 1 181 ? 3.066 -7.011 6.828 1.00 93.12 181 ILE A O 1
ATOM 1416 N N . GLU A 1 182 ? 4.087 -7.140 8.826 1.00 92.88 182 GLU A N 1
ATOM 1417 C CA . GLU A 1 182 ? 5.308 -7.758 8.304 1.00 92.88 182 GLU A CA 1
ATOM 1418 C C . GLU A 1 182 ? 5.010 -9.087 7.608 1.00 92.88 182 GLU A C 1
ATOM 1420 O O . GLU A 1 182 ? 5.474 -9.316 6.489 1.00 92.88 182 GLU A O 1
ATOM 1425 N N . TRP A 1 183 ? 4.182 -9.940 8.212 1.00 91.94 183 TRP A N 1
ATOM 1426 C CA . TRP A 1 183 ? 3.784 -11.206 7.611 1.00 91.94 183 TRP A CA 1
ATOM 1427 C C . TRP A 1 183 ? 3.102 -11.003 6.257 1.00 91.94 183 TRP A C 1
ATOM 1429 O O . TRP A 1 183 ? 3.512 -11.639 5.292 1.00 91.94 183 TRP A O 1
ATOM 1439 N N . ILE A 1 184 ? 2.143 -10.076 6.136 1.00 90.38 184 ILE A N 1
ATOM 1440 C CA . ILE A 1 184 ? 1.457 -9.780 4.865 1.00 90.38 184 ILE A CA 1
ATOM 1441 C C . ILE A 1 184 ? 2.469 -9.391 3.780 1.00 90.38 184 ILE A C 1
ATOM 1443 O O . ILE A 1 184 ? 2.460 -9.952 2.681 1.00 90.38 184 ILE A O 1
ATOM 1447 N N . PHE A 1 185 ? 3.342 -8.423 4.067 1.00 91.38 185 PHE A N 1
ATOM 1448 C CA . PHE A 1 185 ? 4.194 -7.822 3.039 1.00 91.38 185 PHE A CA 1
ATOM 1449 C C . PHE A 1 185 ? 5.468 -8.617 2.741 1.00 91.38 185 PHE A C 1
ATOM 1451 O O . PHE A 1 185 ? 5.993 -8.514 1.632 1.00 91.38 185 PHE A O 1
ATOM 1458 N N . THR A 1 186 ? 5.913 -9.482 3.653 1.00 91.56 186 THR A N 1
ATOM 1459 C CA . THR A 1 186 ? 7.009 -10.427 3.383 1.00 91.56 186 THR A CA 1
ATOM 1460 C C . THR A 1 186 ? 6.602 -11.564 2.441 1.00 91.56 186 THR A C 1
ATOM 1462 O O . THR A 1 186 ? 7.459 -12.142 1.776 1.00 91.56 186 THR A O 1
ATOM 1465 N N . ARG A 1 187 ? 5.299 -11.857 2.272 1.00 88.81 187 ARG A N 1
ATOM 1466 C CA . ARG A 1 187 ? 4.830 -12.827 1.253 1.00 88.81 187 ARG A CA 1
ATOM 1467 C C . ARG A 1 187 ? 5.061 -12.369 -0.186 1.00 88.81 187 ARG A C 1
ATOM 1469 O O . ARG A 1 187 ? 5.033 -13.200 -1.092 1.00 88.81 187 ARG A O 1
ATOM 1476 N N . ILE A 1 188 ? 5.251 -11.067 -0.398 1.00 85.31 188 ILE A N 1
ATOM 1477 C CA . ILE A 1 188 ? 5.435 -10.466 -1.724 1.00 85.31 188 ILE A CA 1
ATOM 1478 C C . ILE A 1 188 ? 6.819 -9.832 -1.906 1.00 85.31 188 ILE A C 1
ATOM 1480 O O . ILE A 1 188 ? 7.050 -9.198 -2.932 1.00 85.31 188 ILE A O 1
ATOM 1484 N N . GLY A 1 189 ? 7.726 -9.994 -0.938 1.00 88.56 189 GLY A N 1
ATOM 1485 C CA . GLY A 1 189 ? 9.105 -9.529 -1.040 1.00 88.56 189 GLY A CA 1
ATOM 1486 C C . GLY A 1 189 ? 9.722 -9.162 0.309 1.00 88.56 189 GLY A C 1
ATOM 1487 O O . GLY A 1 189 ? 9.544 -9.864 1.301 1.00 88.56 189 GLY A O 1
ATOM 1488 N N . ARG A 1 190 ? 10.494 -8.074 0.351 1.00 90.50 190 ARG A N 1
ATOM 1489 C CA . ARG A 1 190 ? 11.213 -7.606 1.547 1.00 90.50 190 ARG A CA 1
ATOM 1490 C C . ARG A 1 190 ? 10.555 -6.360 2.126 1.00 90.50 190 ARG A C 1
ATOM 1492 O O . ARG A 1 190 ? 9.857 -5.623 1.427 1.00 90.50 190 ARG A O 1
ATOM 1499 N N . VAL A 1 191 ? 10.796 -6.136 3.411 1.00 93.12 191 VAL A N 1
ATOM 1500 C CA . VAL A 1 191 ? 10.214 -5.038 4.180 1.00 93.12 191 VAL A CA 1
ATOM 1501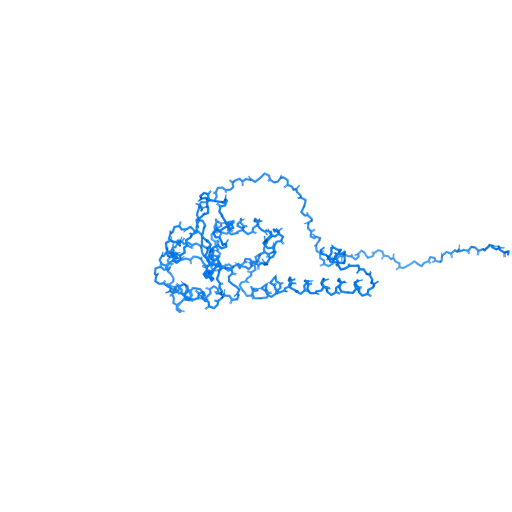 C C . VAL A 1 191 ? 11.323 -4.211 4.825 1.00 93.12 191 VAL A C 1
ATOM 1503 O O . VAL A 1 191 ? 12.312 -4.766 5.302 1.00 93.12 191 VAL A O 1
ATOM 1506 N N . VAL A 1 192 ? 11.148 -2.890 4.841 1.00 94.12 192 VAL A N 1
ATOM 1507 C CA . VAL A 1 192 ? 11.980 -1.937 5.587 1.00 94.12 192 VAL A CA 1
ATOM 1508 C C . VAL A 1 192 ? 11.068 -0.993 6.363 1.00 94.12 192 VAL A C 1
ATOM 1510 O O . VAL A 1 192 ? 10.032 -0.575 5.851 1.00 94.12 192 VAL A O 1
ATOM 1513 N N . HIS A 1 193 ? 11.457 -0.639 7.586 1.00 94.88 193 HIS A N 1
ATOM 1514 C CA . HIS A 1 193 ? 10.734 0.328 8.409 1.00 94.88 193 HIS A CA 1
ATOM 1515 C C . HIS A 1 193 ? 11.418 1.688 8.341 1.00 94.88 193 HIS A C 1
ATOM 1517 O O . HIS A 1 193 ? 12.630 1.778 8.527 1.00 94.88 193 HIS A O 1
ATOM 1523 N N . LEU A 1 194 ? 10.647 2.742 8.082 1.00 95.25 194 LEU A N 1
ATOM 1524 C CA . LEU A 1 194 ? 11.147 4.115 8.010 1.00 95.25 194 LEU A CA 1
ATOM 1525 C C . LEU A 1 194 ? 10.202 5.078 8.736 1.00 95.25 194 LEU A C 1
ATOM 1527 O O . LEU A 1 194 ? 9.001 4.815 8.806 1.00 95.25 194 LEU A O 1
ATOM 1531 N N . PRO A 1 195 ? 10.705 6.203 9.272 1.00 94.81 195 PRO A N 1
ATOM 1532 C CA . PRO A 1 195 ? 9.842 7.211 9.872 1.00 94.81 195 PRO A CA 1
ATOM 1533 C C . PRO A 1 195 ? 8.894 7.829 8.831 1.00 94.81 195 PRO A C 1
ATOM 1535 O O . PRO A 1 195 ? 9.254 7.906 7.651 1.00 94.81 195 PRO A O 1
ATOM 1538 N N . PRO A 1 196 ? 7.710 8.328 9.243 1.00 92.25 196 PRO A N 1
ATOM 1539 C CA . PRO A 1 196 ? 6.741 8.949 8.336 1.00 92.25 196 PRO A CA 1
ATOM 1540 C C . PRO A 1 196 ? 7.334 10.039 7.431 1.00 92.25 196 PRO A C 1
ATOM 1542 O O . PRO A 1 196 ? 6.959 10.130 6.263 1.00 92.25 196 PRO A O 1
ATOM 1545 N N . SER A 1 197 ? 8.315 10.801 7.927 1.00 93.12 197 SER A N 1
ATOM 1546 C CA . SER A 1 197 ? 9.024 11.849 7.177 1.00 93.12 197 SER A CA 1
ATOM 1547 C C . SER A 1 197 ? 9.796 11.338 5.955 1.00 93.12 197 SER A C 1
ATOM 1549 O O . SER A 1 197 ? 10.024 12.090 5.014 1.00 93.12 197 SER A O 1
ATOM 1551 N N . MET A 1 198 ? 10.179 10.060 5.934 1.00 94.38 198 MET A N 1
ATOM 1552 C CA . MET A 1 198 ? 10.928 9.444 4.834 1.00 94.38 198 MET A CA 1
ATOM 1553 C C . MET A 1 198 ? 10.019 8.751 3.813 1.00 94.38 198 MET A C 1
ATOM 1555 O O . MET A 1 198 ? 10.501 8.246 2.796 1.00 94.38 198 MET A O 1
ATOM 1559 N N . MET A 1 199 ? 8.706 8.706 4.053 1.00 91.94 199 MET A N 1
ATOM 1560 C CA . MET A 1 199 ? 7.776 7.952 3.210 1.00 91.94 199 MET A CA 1
ATOM 1561 C C . MET A 1 199 ? 7.629 8.542 1.806 1.00 91.94 199 MET A C 1
ATOM 1563 O O . MET A 1 199 ? 7.453 7.788 0.849 1.00 91.94 199 MET A O 1
ATOM 1567 N N . ASP A 1 200 ? 7.727 9.860 1.646 1.00 89.44 200 ASP A N 1
ATOM 1568 C CA . ASP A 1 200 ? 7.590 10.496 0.330 1.00 89.44 200 ASP A CA 1
ATOM 1569 C C . ASP A 1 200 ? 8.843 10.282 -0.528 1.00 89.44 200 ASP A C 1
ATOM 1571 O O . ASP A 1 200 ? 8.734 9.879 -1.686 1.00 89.44 200 ASP A O 1
ATOM 1575 N N . ILE A 1 201 ? 10.033 10.392 0.072 1.00 91.06 201 ILE A N 1
ATOM 1576 C CA . ILE A 1 201 ? 11.306 10.035 -0.578 1.00 91.06 201 ILE A CA 1
ATOM 1577 C C . ILE A 1 201 ? 11.315 8.548 -0.951 1.00 91.06 201 ILE A C 1
ATOM 1579 O O . ILE A 1 201 ? 11.686 8.179 -2.064 1.00 91.06 201 ILE A O 1
ATOM 1583 N N . SER A 1 202 ? 10.835 7.687 -0.052 1.00 88.50 202 SER A N 1
ATOM 1584 C CA . SER A 1 202 ? 10.698 6.252 -0.316 1.00 88.50 202 SER A CA 1
ATOM 1585 C C . SER A 1 202 ? 9.736 5.969 -1.467 1.00 88.50 202 SER A C 1
ATOM 1587 O O . SER A 1 202 ? 9.981 5.073 -2.267 1.00 88.50 202 SER A O 1
ATOM 1589 N N . THR A 1 203 ? 8.657 6.745 -1.586 1.00 84.06 203 THR A N 1
ATOM 1590 C CA . THR A 1 203 ? 7.709 6.637 -2.703 1.00 84.06 203 THR A CA 1
ATOM 1591 C C . THR A 1 203 ? 8.391 6.990 -4.024 1.00 84.06 203 THR A C 1
ATOM 1593 O O . THR A 1 203 ? 8.254 6.248 -4.995 1.00 84.06 203 THR A O 1
ATOM 1596 N N . ALA A 1 204 ? 9.164 8.080 -4.055 1.00 85.94 204 ALA A N 1
ATOM 1597 C CA . ALA A 1 204 ? 9.913 8.487 -5.241 1.00 85.94 204 ALA A CA 1
ATOM 1598 C C . ALA A 1 204 ? 10.956 7.433 -5.647 1.00 85.94 204 ALA A C 1
ATOM 1600 O O . ALA A 1 204 ? 11.045 7.069 -6.817 1.00 85.94 204 ALA A O 1
ATOM 1601 N N . LEU A 1 205 ? 11.700 6.884 -4.684 1.00 87.06 205 LEU A N 1
ATOM 1602 C CA . LEU A 1 205 ? 12.711 5.865 -4.954 1.00 87.06 205 LEU A CA 1
ATOM 1603 C C . LEU A 1 205 ? 12.090 4.525 -5.373 1.00 87.06 205 LEU A C 1
ATOM 1605 O O . LEU A 1 205 ? 12.431 3.987 -6.421 1.00 87.06 205 LEU A O 1
ATOM 1609 N N . CYS A 1 206 ? 11.182 3.967 -4.569 1.00 79.00 206 CYS A N 1
ATOM 1610 C CA . CYS A 1 206 ? 10.633 2.630 -4.804 1.00 79.00 206 CYS A CA 1
ATOM 1611 C C . CYS A 1 206 ? 9.603 2.602 -5.938 1.00 79.00 206 CYS A C 1
ATOM 1613 O O . CYS A 1 206 ? 9.555 1.626 -6.686 1.00 79.00 206 CYS A O 1
ATOM 1615 N N . GLY A 1 207 ? 8.776 3.642 -6.057 1.00 76.94 207 GLY A N 1
ATOM 1616 C CA . GLY A 1 207 ? 7.788 3.769 -7.122 1.00 76.94 207 GLY A CA 1
ATOM 1617 C C . GLY A 1 207 ? 8.457 4.126 -8.444 1.00 76.94 207 GLY A C 1
ATOM 1618 O O . GLY A 1 207 ? 8.497 3.306 -9.362 1.00 76.94 207 GLY A O 1
ATOM 1619 N N . SER A 1 208 ? 9.030 5.330 -8.525 1.00 83.25 208 SER A N 1
ATOM 1620 C CA . SER A 1 208 ? 9.576 5.867 -9.778 1.00 83.25 208 SER A CA 1
ATOM 1621 C C . SER A 1 208 ? 10.892 5.213 -10.196 1.00 83.25 208 SER A C 1
ATOM 1623 O O . SER A 1 208 ? 11.152 5.102 -11.390 1.00 83.25 208 SER A O 1
ATOM 1625 N N . GLY A 1 209 ? 11.698 4.716 -9.250 1.00 86.25 209 GLY A N 1
ATOM 1626 C CA . GLY A 1 209 ? 12.975 4.066 -9.563 1.00 86.25 209 GLY A CA 1
ATOM 1627 C C . GLY A 1 209 ? 12.831 2.880 -10.516 1.00 86.25 209 GLY A C 1
ATOM 1628 O O . GLY A 1 209 ? 13.644 2.724 -11.420 1.00 86.25 209 GLY A O 1
ATOM 1629 N N . SER A 1 210 ? 11.754 2.097 -10.386 1.00 83.81 210 SER A N 1
ATOM 1630 C CA . SER A 1 210 ? 11.473 0.990 -11.313 1.00 83.81 210 SER A CA 1
ATOM 1631 C C . SER A 1 210 ? 11.232 1.464 -12.752 1.00 83.81 210 SER A C 1
ATOM 1633 O O . SER A 1 210 ? 11.710 0.831 -13.689 1.00 83.81 210 SER A O 1
ATOM 1635 N N . ALA A 1 211 ? 10.566 2.608 -12.931 1.00 87.75 211 ALA A N 1
ATOM 1636 C CA . ALA A 1 211 ? 10.340 3.201 -14.245 1.00 87.75 211 ALA A CA 1
ATOM 1637 C C . ALA A 1 211 ? 11.641 3.746 -14.853 1.00 87.75 211 ALA A C 1
ATOM 1639 O O . ALA A 1 211 ? 11.886 3.561 -16.041 1.00 87.75 211 ALA A O 1
ATOM 1640 N N . PHE A 1 212 ? 12.506 4.364 -14.041 1.00 90.62 212 PHE A N 1
ATOM 1641 C CA . PHE A 1 212 ? 13.810 4.841 -14.510 1.00 90.62 212 PHE A CA 1
ATOM 1642 C C . PHE A 1 212 ? 14.719 3.691 -14.946 1.00 90.62 212 PHE A C 1
ATOM 1644 O O . PHE A 1 212 ? 15.350 3.773 -15.996 1.00 90.62 212 PHE A O 1
ATOM 1651 N N . LEU A 1 213 ? 14.754 2.601 -14.171 1.00 89.81 213 LEU A N 1
ATOM 1652 C CA . LEU A 1 213 ? 15.488 1.393 -14.547 1.00 89.81 213 LEU A CA 1
ATOM 1653 C C . LEU A 1 213 ? 14.932 0.787 -15.841 1.00 89.81 213 LEU A C 1
ATOM 1655 O O . LEU A 1 213 ? 15.715 0.447 -16.722 1.00 89.81 213 LEU A O 1
ATOM 1659 N N . ALA A 1 214 ? 13.606 0.707 -15.988 1.00 89.88 214 ALA A N 1
ATOM 1660 C CA . ALA A 1 214 ? 12.975 0.206 -17.209 1.00 89.88 214 ALA A CA 1
ATOM 1661 C C . ALA A 1 214 ? 13.374 1.022 -18.448 1.00 89.88 214 ALA A C 1
ATOM 1663 O O . ALA A 1 214 ? 13.772 0.440 -19.453 1.00 89.88 214 ALA A O 1
ATOM 1664 N N . LEU A 1 215 ? 13.357 2.354 -18.350 1.00 93.94 215 LEU A N 1
ATOM 1665 C CA . LEU A 1 215 ? 13.758 3.238 -19.447 1.00 93.94 215 LEU A CA 1
ATOM 1666 C C . LEU A 1 215 ? 15.245 3.083 -19.806 1.00 93.94 215 LEU A C 1
ATOM 1668 O O . LEU A 1 215 ? 15.615 3.105 -20.980 1.00 93.94 215 LEU A O 1
ATOM 1672 N N . MET A 1 216 ? 16.110 2.898 -18.805 1.00 95.31 216 MET A N 1
ATOM 1673 C CA . MET A 1 216 ? 17.527 2.617 -19.050 1.00 95.31 216 MET A CA 1
ATOM 1674 C C . MET A 1 216 ? 17.735 1.262 -19.737 1.00 95.31 216 MET A C 1
ATOM 1676 O O . MET A 1 216 ? 18.521 1.186 -20.677 1.00 95.31 216 MET A O 1
ATOM 1680 N N . MET A 1 217 ? 17.027 0.210 -19.317 1.00 94.62 217 MET A N 1
ATOM 1681 C CA . MET A 1 217 ? 17.087 -1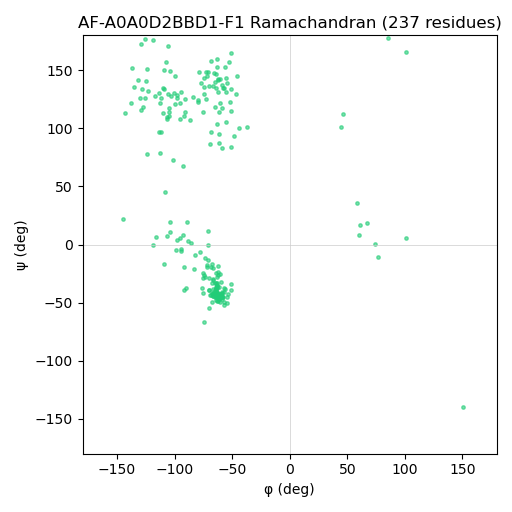.106 -19.969 1.00 94.62 217 MET A CA 1
ATOM 1682 C C . MET A 1 217 ? 16.586 -1.047 -21.416 1.00 94.62 217 MET A C 1
ATOM 1684 O O . MET A 1 217 ? 17.213 -1.616 -22.306 1.00 94.62 217 MET A O 1
ATOM 1688 N N . GLU A 1 218 ? 15.509 -0.305 -21.676 1.00 94.44 218 GLU A N 1
ATOM 1689 C CA . GLU A 1 218 ? 15.001 -0.079 -23.033 1.00 94.44 218 GLU A CA 1
ATOM 1690 C C . GLU A 1 218 ? 16.039 0.634 -23.911 1.00 94.44 218 GLU A C 1
ATOM 1692 O O . GLU A 1 218 ? 16.333 0.177 -25.015 1.00 94.44 218 GLU A O 1
ATOM 1697 N N . SER A 1 219 ? 16.693 1.666 -23.371 1.00 96.62 219 SER A N 1
ATOM 1698 C CA . SER A 1 219 ? 17.758 2.398 -24.072 1.00 96.62 219 SER A CA 1
ATOM 1699 C C . SER A 1 219 ? 18.980 1.518 -24.379 1.00 96.62 219 SER A C 1
ATOM 1701 O O . SER A 1 219 ? 19.604 1.648 -25.432 1.00 96.62 219 SER A O 1
ATOM 1703 N N . LEU A 1 220 ? 19.338 0.598 -23.476 1.00 97.06 220 LEU A N 1
ATOM 1704 C CA . LEU A 1 220 ? 20.410 -0.377 -23.704 1.00 97.06 220 LEU A CA 1
ATOM 1705 C C . LEU A 1 220 ? 20.038 -1.375 -24.808 1.00 97.06 220 LEU A C 1
ATOM 1707 O O . LEU A 1 220 ? 20.868 -1.670 -25.671 1.00 97.06 220 LEU A O 1
ATOM 1711 N N . ALA A 1 221 ? 18.794 -1.861 -24.815 1.00 97.00 221 ALA A N 1
ATOM 1712 C CA . ALA A 1 221 ? 18.297 -2.721 -25.884 1.00 97.00 221 ALA A CA 1
ATOM 1713 C C . ALA A 1 221 ? 18.286 -1.986 -27.235 1.00 97.00 221 ALA A C 1
ATOM 1715 O O . ALA A 1 221 ? 18.712 -2.560 -28.234 1.00 97.00 221 ALA A O 1
ATOM 1716 N N . ASP A 1 222 ? 17.864 -0.718 -27.271 1.00 97.19 222 ASP A N 1
ATOM 1717 C CA . ASP A 1 222 ? 17.936 0.133 -28.468 1.00 97.19 222 ASP A CA 1
ATOM 1718 C C . ASP A 1 222 ? 19.370 0.271 -28.986 1.00 97.19 222 ASP A C 1
ATOM 1720 O O . ASP A 1 222 ? 19.616 0.111 -30.183 1.00 97.19 222 ASP A O 1
ATOM 1724 N N . GLY A 1 223 ? 20.328 0.503 -28.085 1.00 97.75 223 GLY A N 1
ATOM 1725 C CA . GLY A 1 223 ? 21.746 0.571 -28.429 1.00 97.75 223 GLY A CA 1
ATOM 1726 C C . GLY A 1 223 ? 22.269 -0.729 -29.046 1.00 97.75 223 GLY A C 1
ATOM 1727 O O . GLY A 1 223 ? 22.973 -0.693 -30.052 1.00 97.75 223 GLY A O 1
ATOM 1728 N N . ALA A 1 224 ? 21.890 -1.887 -28.498 1.00 97.62 224 ALA A N 1
ATOM 1729 C CA . ALA A 1 224 ? 22.272 -3.185 -29.056 1.00 97.62 224 ALA A CA 1
ATOM 1730 C C . ALA A 1 224 ? 21.637 -3.439 -30.436 1.00 97.62 224 ALA A C 1
ATOM 1732 O O . ALA A 1 224 ? 22.299 -3.957 -31.338 1.00 97.62 224 ALA A O 1
ATOM 1733 N N . VAL A 1 225 ? 20.381 -3.022 -30.626 1.00 98.06 225 VAL A N 1
ATOM 1734 C CA . VAL A 1 225 ? 19.686 -3.109 -31.919 1.00 98.06 225 VAL A CA 1
ATOM 1735 C C . VAL A 1 225 ? 20.355 -2.231 -32.972 1.00 98.06 225 VAL A C 1
ATOM 1737 O O . VAL A 1 225 ? 20.545 -2.675 -34.103 1.00 98.06 225 VAL A O 1
ATOM 1740 N N . ALA A 1 226 ? 20.794 -1.025 -32.604 1.00 97.69 226 ALA A N 1
ATOM 1741 C CA . ALA A 1 226 ? 21.546 -0.145 -33.499 1.00 97.69 226 ALA A CA 1
ATOM 1742 C C . ALA A 1 226 ? 22.875 -0.766 -33.974 1.00 97.69 226 ALA A C 1
ATOM 1744 O O . ALA A 1 226 ? 23.350 -0.445 -35.061 1.00 97.69 226 ALA A O 1
ATOM 1745 N N . MET A 1 227 ? 23.443 -1.694 -33.197 1.00 98.00 227 MET A N 1
ATOM 1746 C CA . MET A 1 227 ? 24.644 -2.458 -33.556 1.00 98.00 227 MET A CA 1
ATOM 1747 C C . MET A 1 227 ? 24.345 -3.756 -34.329 1.00 98.00 227 MET A C 1
ATOM 1749 O O . MET A 1 227 ? 25.272 -4.500 -34.647 1.00 98.00 227 MET A O 1
ATOM 1753 N N . GLY A 1 228 ? 23.076 -4.029 -34.651 1.00 97.44 228 GLY A N 1
ATOM 1754 C CA . GLY A 1 228 ? 22.651 -5.159 -35.482 1.00 97.44 228 GLY A CA 1
ATOM 1755 C C . GLY A 1 228 ? 22.088 -6.362 -34.722 1.00 97.44 228 GLY A C 1
ATOM 1756 O O . GLY A 1 228 ? 21.797 -7.379 -35.351 1.00 97.44 228 GLY A O 1
ATOM 1757 N N . LEU A 1 229 ? 21.910 -6.279 -33.397 1.00 97.25 229 LEU A N 1
ATOM 1758 C CA . LEU A 1 229 ? 21.260 -7.352 -32.641 1.00 97.25 229 LEU A CA 1
ATOM 1759 C C . LEU A 1 229 ? 19.739 -7.342 -32.899 1.00 97.25 229 LEU A C 1
ATOM 1761 O O . LEU A 1 229 ? 19.131 -6.270 -32.869 1.00 97.25 229 LEU A O 1
ATOM 1765 N N . PRO A 1 230 ? 19.074 -8.487 -33.128 1.00 97.81 230 PRO A N 1
ATOM 1766 C CA . PRO A 1 230 ? 17.623 -8.483 -33.264 1.00 97.81 230 PRO A CA 1
ATOM 1767 C C . PRO A 1 230 ? 16.929 -8.085 -31.946 1.00 97.81 230 PRO A C 1
ATOM 1769 O O . PRO A 1 230 ? 17.423 -8.334 -30.843 1.00 97.81 230 PRO A O 1
ATOM 1772 N N . ARG A 1 231 ? 15.773 -7.415 -32.061 1.00 95.94 231 ARG A N 1
ATOM 1773 C CA . ARG A 1 231 ? 15.088 -6.755 -30.933 1.00 95.94 231 ARG A CA 1
ATOM 1774 C C . ARG A 1 231 ? 14.726 -7.709 -29.792 1.00 95.94 231 ARG A C 1
ATOM 1776 O O . ARG A 1 231 ? 14.867 -7.322 -28.635 1.00 95.94 231 ARG A O 1
ATOM 1783 N N . ALA A 1 232 ? 14.236 -8.907 -30.106 1.00 96.31 232 ALA A N 1
ATOM 1784 C CA . ALA A 1 232 ? 13.759 -9.852 -29.098 1.00 96.31 232 ALA A CA 1
ATOM 1785 C C . ALA A 1 232 ? 14.912 -10.367 -28.221 1.00 96.31 232 ALA A C 1
ATOM 1787 O O . ALA A 1 232 ? 14.794 -10.424 -27.000 1.00 96.31 232 ALA A O 1
ATOM 1788 N N . GLU A 1 233 ? 16.053 -10.661 -28.835 1.00 96.50 233 GLU A N 1
ATOM 1789 C CA . GLU A 1 233 ? 17.288 -11.094 -28.194 1.00 96.50 233 GLU A CA 1
ATOM 1790 C C . GLU A 1 233 ? 17.878 -9.964 -27.347 1.00 96.50 233 GLU A C 1
ATOM 1792 O O . GLU A 1 233 ? 18.225 -10.189 -26.191 1.00 96.50 233 GLU A O 1
ATOM 1797 N N . ALA A 1 234 ? 17.909 -8.732 -27.871 1.00 96.19 234 ALA A N 1
ATOM 1798 C CA . ALA A 1 234 ? 18.352 -7.557 -27.119 1.00 96.19 234 ALA A CA 1
ATOM 1799 C C . ALA A 1 234 ? 17.512 -7.328 -25.849 1.00 96.19 234 ALA A C 1
ATOM 1801 O O . ALA A 1 234 ? 18.062 -7.085 -24.776 1.00 96.19 234 ALA A O 1
ATOM 1802 N N . GLN A 1 235 ? 16.183 -7.445 -25.958 1.00 93.88 235 GLN A N 1
ATOM 1803 C CA . GLN A 1 235 ? 15.272 -7.327 -24.817 1.00 93.88 235 GLN A CA 1
ATOM 1804 C C . GLN A 1 235 ? 15.452 -8.466 -23.810 1.00 93.88 235 GLN A C 1
ATOM 1806 O O . GLN A 1 235 ? 15.458 -8.217 -22.610 1.00 93.88 235 GLN A O 1
ATOM 1811 N N . LEU A 1 236 ? 15.630 -9.703 -24.279 1.00 93.25 236 LEU A N 1
ATOM 1812 C CA . LEU A 1 236 ? 15.849 -10.854 -23.404 1.00 93.25 236 LEU A CA 1
ATOM 1813 C C . LEU A 1 236 ? 17.170 -10.751 -22.628 1.00 93.25 236 LEU A C 1
ATOM 1815 O O . LEU A 1 236 ? 17.224 -11.133 -21.466 1.00 93.25 236 LEU A O 1
ATOM 1819 N N . MET A 1 237 ? 18.234 -10.257 -23.265 1.00 92.75 237 MET A N 1
ATOM 1820 C CA . MET A 1 237 ? 19.566 -10.168 -22.660 1.00 92.75 237 MET A CA 1
ATOM 1821 C C . MET A 1 237 ? 19.700 -9.046 -21.621 1.00 92.75 237 MET A C 1
ATOM 1823 O O . MET A 1 237 ? 20.571 -9.139 -20.759 1.00 92.75 237 MET A O 1
ATOM 1827 N N . VAL A 1 238 ? 18.893 -7.983 -21.720 1.00 92.69 238 VAL A N 1
ATOM 1828 C CA . VAL A 1 238 ? 18.956 -6.824 -20.809 1.00 92.69 238 VAL A CA 1
ATOM 1829 C C . VAL A 1 238 ? 18.029 -6.945 -19.593 1.00 92.69 238 VAL A C 1
ATOM 1831 O O . VAL A 1 238 ? 18.216 -6.209 -18.625 1.00 92.69 238 VAL A O 1
ATOM 1834 N N . ALA A 1 239 ? 17.020 -7.818 -19.676 1.00 78.81 239 ALA A N 1
ATOM 1835 C CA . ALA A 1 239 ? 15.965 -7.982 -18.677 1.00 78.81 239 ALA A CA 1
ATOM 1836 C C . ALA A 1 239 ? 16.431 -8.634 -17.364 1.00 78.81 239 ALA A C 1
ATOM 1838 O O . ALA A 1 239 ? 17.405 -9.423 -17.377 1.00 78.81 239 ALA A O 1
#

Organism: NCBI:txid348802

Secondary structure (DSSP, 8-state):
--------PPP-----------SSPPP---------------S---EEEEE---HHHHHHHHHHTGGGTTTS---SS-HHHHHHH-SEEEEES-GGGHHHHHTSTTHHHHTTTSEEEE--TT--HHHHHHHHH-TTTTTT--TTPPEEEEEE--GGGGGT-EEEEEEP-SSPP-HHHHHHHHHHHHTTEEEEEE-GGGHHHHHIIIIIHHHHHHHHHHHHHHHHHHTT--HHHHHHHH-

InterPro domains:
  IPR008927 6-phosphogluconate dehydrogenase-like, C-terminal domain superfamily [SSF48179] (197-238)
  IPR028939 Pyrroline-5-carboxylate reductase, catalytic, N-terminal [PF03807] (58-122)
  IPR029036 Pyrroline-5-carboxylate reductase, dimerisation domain [PF14748] (197-239)
  IPR036291 NAD(P)-binding domain superfamily [SSF51735] (76-193)

pLDDT: mean 79.54, std 22.07, range [27.0, 98.06]

Radius of gyration: 25.57 Å; Cα contacts (8 Å, |Δi|>4): 267; chains: 1; bounding box: 85×43×65 Å

Sequence (239 aa):
MREPRHCNPLRNPLLSNRSIKPPFPSIPRLRNRDTHHRCLSYPHTKYLYRLRPPPESAKRIKLAVQDYRPKVTVLQNENVKGDAAADVVILGCKPYIVSDVLRKEGIKDALAGKLLISICAGVPVEQMGRALYGESYPANIPQDACRLIRVMPNTAALVRERMTVIATSSPPLPSDLSAVIEWIFTRIGRVVHLPPSMMDISTALCGSGSAFLALMMESLADGAVAMGLPRAEAQLMVA

Nearest PDB structures (foldseek):
  5bsh-assembly1_D  TM=7.614E-01  e=9.954E-16  Medicago truncatula
  5bsh-assembly1_G  TM=7.620E-01  e=1.776E-15  Medicago truncatula
  3tri-assembly1_B  TM=7.687E-01  e=7.029E-13  Coxiella burnetii
  6lhm-assembly2_B  TM=7.713E-01  e=4.538E-12  Homo sapiens
  2ag8-assembly1_A  TM=7.188E-01  e=7.209E-11  Neisseria meningitidis MC58

Solvent-accessible surface area (backbone atoms 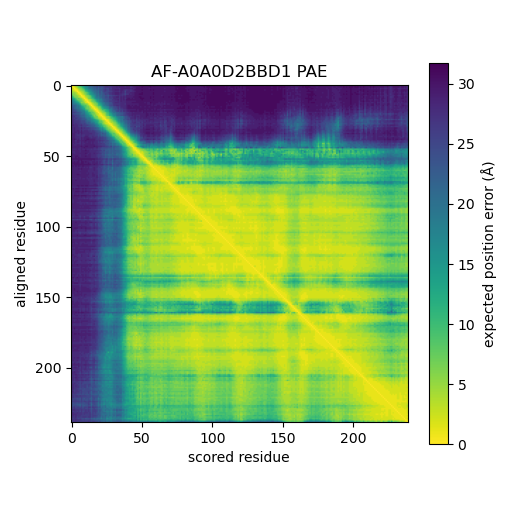only — not comparable to full-atom values): 14430 Å² total; per-residue (Å²): 134,88,88,88,86,83,91,78,86,83,85,74,95,78,81,74,91,72,83,81,72,71,97,60,84,80,78,78,73,88,68,89,65,90,65,81,74,71,81,75,82,63,91,68,87,34,77,35,79,46,67,78,63,60,83,70,48,54,56,53,51,54,59,77,42,52,89,45,54,83,85,51,81,87,78,78,98,43,61,44,62,50,38,54,71,29,48,34,38,36,40,49,44,63,52,91,50,48,50,64,60,40,55,37,84,61,34,49,68,29,36,45,68,23,43,39,39,31,51,32,68,92,57,55,65,63,57,56,39,27,33,55,67,35,85,58,44,84,56,92,64,61,93,52,47,52,45,76,41,48,35,43,64,32,85,47,43,86,77,40,72,14,58,30,40,35,42,57,56,90,73,70,69,57,69,68,60,48,50,49,55,51,54,63,48,47,75,29,25,44,74,47,80,40,54,63,88,48,48,61,61,46,43,51,49,52,46,50,43,57,55,55,51,48,52,52,41,50,52,52,25,52,55,42,35,76,75,69,44,58,66,70,60,29,48,62,73,61,104